Protein 2ZGH (pdb70)

Secondary structure (DSSP, 8-state):
-BT-EEPPTTSSTTEEEEEETTEEEEEEEEEETTEEEE-GGGG-S-GGGEEEEES-SBSSS--EEE-EEEEEE-TT-B-TTS-BS--EEEEESS-----SS--PPPPPPTT----TT-EEEEEE--BSSTT--B-SB-EEEEEEEEPHHHHTSTTTTTT---TTEEEEE-SSTT-B--TT-TTPEEEETTTTEEEEEEEEE-SSTT-TTS--EEEESGGGHHHHHHHHT--/---EE-

Solvent-accessible surface area: 11173 Å² total; per-residue (Å²): 1,19,44,18,190,89,3,137,70,50,54,7,25,17,3,0,0,0,14,99,109,66,65,16,35,2,0,0,0,0,17,17,28,73,16,0,0,0,0,0,28,1,22,90,52,194,78,90,74,2,75,0,7,1,14,8,16,52,27,120,54,115,34,87,72,18,89,13,126,30,40,60,70,8,93,161,42,108,75,72,119,28,1,64,33,0,0,0,0,0,40,2,74,32,126,4,181,71,46,183,29,15,118,38,28,79,24,7,68,124,199,47,126,28,56,63,39,38,114,9,8,0,0,0,0,0,23,34,124,80,74,33,200,62,5,190,28,1,64,51,8,79,0,58,6,54,58,46,175,96,3,36,70,85,182,58,8,94,58,48,9,34,138,30,14,8,0,0,28,18,99,39,143,94,50,4,0,2,142,4,0,0,0,0,0,0,2,8,42,214,65,102,63,0,0,0,0,0,2,0,1,13,172,57,7,39,46,100,97,36,9,12,0,0,5,10,0,4,81,11,5,51,33,1,86,171,40,20,60,125,138,166,31,30,53,41,13

InterPro domains:
  IPR001254 Serine proteases, trypsin domain [PF00089] (26-249)
  IPR001254 Serine proteases, trypsin domain [PS50240] (26-254)
  IPR001254 Serine proteases, trypsin domain [SM00020] (25-249)
  IPR001254 Serine proteases, trypsin domain [cd00190] (26-252)
  IPR001314 Peptidase S1A, chymotrypsin family [PR00722] (52-67)
  IPR001314 Peptidase S1A, chymotrypsin family [PR00722] (107-121)
  IPR001314 Peptidase S1A, chymotrypsin family [PR00722] (200-212)
  IPR009003 Peptidase S1, PA clan [SSF50494] (9-254)
  IPR018114 Serine proteases, trypsin family, histidine active site [PS00134] (62-67)
  IPR033116 Serine proteases, trypsin family, serine active site [PS00135] (201-212)

Organism: Homo sapiens (NCBI:txid9606)

CATH classification: 2.40.10.10 (+1 more: 2.40.10.10)

GO terms:
  GO:0005576 extracellular region (C, EXP)
  GO:0008236 serine-type peptidase activity (F, TAS)
  GO:0005515 protein binding (F, IPI)
  GO:0016020 membrane (C, HDA)
  GO:0004252 serine-type endopeptidase activity (F, IMP)
  GO:0006915 apoptotic process (P, IMP)

B-factor: mean 44.47, std 11.98, range [26.54, 198.62]

Radius of gyration: 16.03 Å; Cα contacts (8 Å, |Δi|>4): 647; chains: 2; bounding box: 34×41×42 Å

Foldseek 3Di:
DAPFFQDDQLPQQQWKFKDFQLHGAAIWGAAFQFKTKFFQVSPPDDLVRIWIFGLDFFSPDHGDIFRWPDKAQDPPQDVPPQGPSGMIMTTTPDTHDDDSSHDHAHADALPDDQDFFWKKKWKWQQDHAQVHGTHRGITMFIKTWHDVVVCCDCLAVVNRDDPQKTFIDGPDLRDFGAGSHFNTFIFTDPVRHTFWTWDDWDSHGSPVSTTTMTGTRSNCVVVVCVVVVND/DDDDDD

Nearest PDB structures (foldseek):
  2zgj-assembly1_A  TM=1.003E+00  e=5.087E-47  Homo sapiens
  2zks-assembly1_A  TM=1.003E+00  e=5.087E-47  Homo sapiens
  9dpf-assembly2_C  TM=9.421E-01  e=2.263E-25  Homo sapiens
  8vis-assembly4_H  TM=9.375E-01  e=4.434E-25  Homo sapiens
  2oq5-assembly1_A  TM=9.367E-01  e=1.217E-24  Homo sapiens

Sequence (237 aa):
IIGGREVIPHSRPYMASLQRNGSHLCGGVLVHPKWVLTAAHCLAQRMAQLRLVLGLHTLDSPGLTFHIKAAIQHPRYKPVPALENDLALLQLDGKVKPSRTIRPLALPSKRQVVAAGTRCSMAGWGLTHQGGRLSRVLRELDLQVLDTRMMCNNSRFWNGSLSPSMVCLAADSKDQAPCKGDSGGPLVCGKGRVLAGVLSFSSRVCTDIFKPPVATAVAPYVSWIRKVTGRSSGKVPL

Structure (mmCIF, N/CA/C/O backbone):
data_2ZGH
#
_entry.id   2ZGH
#
_cell.length_a   74.598
_cell.length_b   74.598
_cell.length_c   112.870
_cell.angle_alpha   90.00
_cell.angle_beta   90.00
_cell.angle_gamma   120.00
#
_symmetry.space_group_name_H-M   'P 31 2 1'
#
loop_
_entity.id
_entity.type
_entity.pdbx_description
1 polymer 'Granzyme M'
2 polymer SSGKVPL
3 non-polymer 'SULFATE ION'
4 water water
#
loop_
_atom_site.group_PDB
_atom_site.id
_atom_site.type_symbol
_atom_site.label_atom_id
_atom_site.label_alt_id
_atom_site.label_comp_id
_atom_site.label_asym_id
_atom_site.labe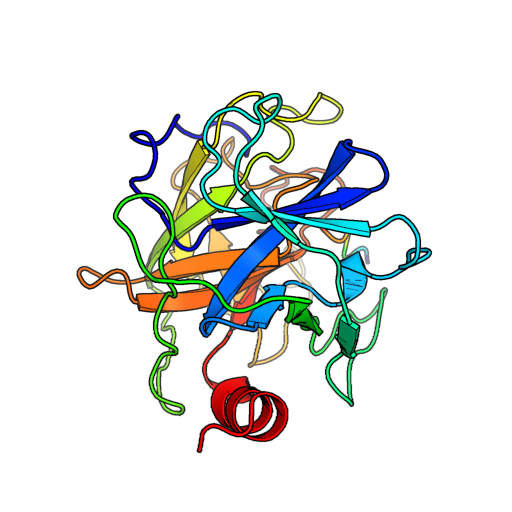l_entity_id
_atom_site.label_seq_id
_atom_site.pdbx_PDB_ins_code
_atom_site.Cartn_x
_atom_site.Cartn_y
_atom_site.Cartn_z
_atom_site.occupancy
_atom_site.B_iso_or_equiv
_atom_site.auth_seq_id
_atom_site.auth_comp_id
_atom_site.auth_asym_id
_atom_site.auth_atom_id
_atom_site.pdbx_PDB_model_num
ATOM 1 N N . ILE A 1 1 ? -16.303 -22.797 22.448 1.00 38.01 1 ILE A N 1
ATOM 2 C CA . ILE A 1 1 ? -15.274 -23.084 21.428 1.00 38.38 1 ILE A CA 1
ATOM 3 C C . ILE A 1 1 ? -14.578 -24.409 21.709 1.00 38.40 1 ILE A C 1
ATOM 4 O O . ILE A 1 1 ? -14.016 -24.626 22.803 1.00 39.36 1 ILE A O 1
ATOM 9 N N . ILE A 1 2 ? -14.640 -25.300 20.728 1.00 38.62 2 ILE A N 1
ATOM 10 C CA . ILE A 1 2 ? -13.957 -26.595 20.786 1.00 39.48 2 ILE A CA 1
ATOM 11 C C . ILE A 1 2 ? -12.573 -26.446 20.167 1.00 39.67 2 ILE A C 1
ATOM 12 O O . ILE A 1 2 ? -12.428 -25.992 19.023 1.00 39.36 2 ILE A O 1
ATOM 17 N N . GLY A 1 3 ? -11.558 -26.818 20.934 1.00 39.77 3 GLY A N 1
ATOM 18 C CA . GLY A 1 3 ? -10.189 -26.826 20.432 1.00 41.03 3 GLY A CA 1
ATOM 19 C C . GLY A 1 3 ? -9.590 -25.437 20.243 1.00 41.70 3 GLY A C 1
ATOM 20 O O . GLY A 1 3 ? -8.714 -25.233 19.387 1.00 42.73 3 GLY A O 1
ATOM 21 N N . GLY A 1 4 ? -10.062 -24.470 21.016 1.00 41.72 4 GLY A N 1
ATOM 22 C CA . GLY A 1 4 ? -9.537 -23.125 20.916 1.00 42.61 4 GLY A CA 1
ATOM 23 C C . GLY A 1 4 ? -8.575 -22.852 22.049 1.00 43.80 4 GLY A C 1
ATOM 24 O O . GLY A 1 4 ? -8.206 -23.771 22.797 1.00 44.10 4 GLY A O 1
ATOM 25 N N . ARG A 1 5 ? -8.173 -21.590 22.174 1.00 44.00 5 ARG A N 1
ATOM 26 C CA . ARG A 1 5 ? -7.137 -21.172 23.111 1.00 45.75 5 ARG A CA 1
ATOM 27 C C . ARG A 1 5 ? -7.664 -20.103 24.054 1.00 43.74 5 ARG A C 1
ATOM 28 O O . ARG A 1 5 ? -8.462 -19.262 23.655 1.00 42.70 5 ARG A O 1
ATOM 36 N N . GLU A 1 6 ? -7.219 -20.156 25.306 1.00 43.12 6 GLU A N 1
ATOM 37 C CA . GLU A 1 6 ? -7.571 -19.122 26.269 1.00 42.84 6 GLU A CA 1
ATOM 38 C C . GLU A 1 6 ? -7.005 -17.791 25.757 1.00 42.60 6 GLU A C 1
ATOM 39 O O . GLU A 1 6 ? -5.849 -17.727 25.358 1.00 42.53 6 GLU A O 1
ATOM 45 N N . VAL A 1 7 ? -7.814 -16.736 25.754 1.00 42.67 7 VAL A N 1
ATOM 46 C CA . VAL A 1 7 ? -7.293 -15.423 25.356 1.00 42.26 7 VAL A CA 1
ATOM 47 C C . VAL A 1 7 ? -6.472 -14.832 26.493 1.00 42.76 7 VAL A C 1
ATOM 48 O O . VAL A 1 7 ? -6.622 -15.250 27.647 1.00 42.71 7 VAL A O 1
ATOM 52 N N . ILE A 1 8 ? -5.630 -13.852 26.157 1.00 42.36 8 ILE A N 1
ATOM 53 C CA . ILE A 1 8 ? -5.060 -12.959 27.139 1.00 42.40 8 ILE A CA 1
ATOM 54 C C . ILE A 1 8 ? -6.195 -12.150 27.789 1.00 42.63 8 ILE A C 1
ATOM 55 O O . ILE A 1 8 ? -7.044 -11.573 27.076 1.00 42.38 8 ILE A O 1
ATOM 60 N N . PRO A 1 9 ? -6.246 -12.143 29.142 1.00 42.43 9 PRO A N 1
ATOM 61 C CA . PRO A 1 9 ? -7.342 -11.464 29.846 1.00 42.68 9 PRO A CA 1
ATOM 62 C C . PRO A 1 9 ? -7.579 -10.015 29.387 1.00 43.03 9 PRO A C 1
ATOM 63 O O . PRO A 1 9 ? -6.639 -9.194 29.357 1.00 42.85 9 PRO A O 1
ATOM 67 N N . HIS A 1 10 ? -8.826 -9.729 28.995 1.00 42.86 10 HIS A N 1
ATOM 68 C CA . HIS A 1 10 ? -9.235 -8.379 28.632 1.00 43.04 10 HIS A CA 1
ATOM 69 C C . HIS A 1 10 ? -8.609 -7.895 27.325 1.00 42.91 10 HIS A C 1
ATOM 70 O O . HIS A 1 10 ? -8.630 -6.709 27.009 1.00 43.47 10 HIS A O 1
ATOM 77 N N . SER A 1 11 ? -8.068 -8.832 26.561 1.00 42.95 11 SER A N 1
ATOM 78 C CA . SER A 1 11 ? -7.488 -8.543 25.252 1.00 43.15 11 SER A CA 1
ATOM 79 C C . SER A 1 11 ? -8.570 -8.298 24.182 1.00 43.47 11 SER A C 1
ATOM 80 O O . SER A 1 11 ? -8.276 -7.869 23.047 1.00 43.12 11 SER A O 1
ATOM 83 N N . ARG A 1 12 ? -9.827 -8.592 24.544 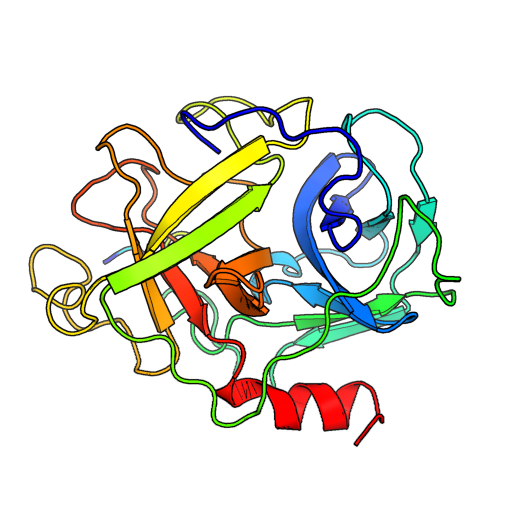1.00 43.36 12 ARG A N 1
ATOM 84 C CA . ARG A 1 12 ? -10.953 -8.357 23.661 1.00 42.58 12 ARG A CA 1
ATOM 85 C C . ARG A 1 12 ? -12.046 -7.686 24.463 1.00 42.43 12 ARG A C 1
ATOM 86 O O . ARG A 1 12 ? -13.066 -8.314 24.789 1.00 42.11 12 ARG A O 1
ATOM 94 N N . PRO A 1 13 ? -11.843 -6.394 24.775 1.00 42.26 13 PRO A N 1
ATOM 95 C CA . PRO A 1 13 ? -12.653 -5.636 25.724 1.00 41.33 13 PRO A CA 1
ATOM 96 C C . PRO A 1 13 ? -14.081 -5.316 25.211 1.00 41.74 13 PRO A C 1
ATOM 97 O O . PRO A 1 13 ? -14.917 -4.847 25.993 1.00 41.59 13 PRO A O 1
ATOM 101 N N . TYR A 1 14 ? -14.354 -5.602 23.925 1.00 41.05 14 TYR A N 1
ATOM 102 C CA . TYR A 1 14 ? -15.685 -5.472 23.339 1.00 39.43 14 TYR A CA 1
ATOM 103 C C . TYR A 1 14 ? -16.611 -6.664 23.648 1.00 39.39 14 TYR A C 1
ATOM 104 O O . TYR A 1 14 ? -17.799 -6.621 23.310 1.00 38.63 14 TYR A O 1
ATOM 113 N N . MET A 1 15 ? -16.080 -7.739 24.240 1.00 38.55 15 MET A N 1
ATOM 114 C CA . MET A 1 15 ? -16.886 -8.956 24.502 1.00 38.00 15 MET A CA 1
ATOM 115 C C . MET A 1 15 ? -17.999 -8.771 25.545 1.00 38.22 15 MET A C 1
ATOM 116 O O . MET A 1 15 ? -17.781 -8.238 26.637 1.00 37.65 15 MET A O 1
ATOM 121 N N . ALA A 1 16 ? -19.194 -9.272 25.214 1.00 38.48 16 ALA A N 1
ATOM 122 C CA . ALA A 1 16 ? -20.327 -9.267 26.158 1.00 37.41 16 ALA A CA 1
ATOM 123 C C . ALA A 1 16 ? -20.730 -10.710 26.356 1.00 36.75 16 ALA A C 1
ATOM 124 O O . ALA A 1 16 ? -20.593 -11.519 25.451 1.00 33.78 16 ALA A O 1
ATOM 126 N N . SER A 1 17 ? -21.141 -11.028 27.578 1.00 36.72 17 SER A N 1
ATOM 127 C CA . SER A 1 17 ? -21.790 -12.283 27.862 1.00 36.02 17 SER A CA 1
ATOM 128 C C . SER A 1 17 ? -23.248 -11.984 28.145 1.00 36.45 17 SER A C 1
ATOM 129 O O . SER A 1 17 ? -23.583 -11.301 29.125 1.00 36.29 17 SER A O 1
ATOM 132 N N . LEU A 1 18 ? -24.116 -12.464 27.272 1.00 36.62 18 LEU A N 1
ATOM 133 C CA . LEU A 1 18 ? -25.555 -12.436 27.554 1.00 35.67 18 LEU A CA 1
ATOM 134 C C . LEU A 1 18 ? -25.961 -13.618 28.452 1.00 35.76 18 LEU A C 1
ATOM 135 O O . LEU A 1 18 ? -25.795 -14.767 28.082 1.00 34.86 18 LEU A O 1
ATOM 140 N N . GLN A 1 19 ? -26.515 -13.317 29.614 1.00 36.34 19 GLN A N 1
ATOM 141 C CA . GLN A 1 19 ? -26.802 -14.318 30.621 1.00 38.54 19 GLN A CA 1
ATOM 142 C C . GLN A 1 19 ? -28.223 -14.238 31.124 1.00 40.31 19 GLN A C 1
ATOM 143 O O . GLN A 1 19 ? -28.846 -13.161 31.176 1.00 40.08 19 GLN A O 1
ATOM 149 N N . ARG A 1 20 ? -28.746 -15.406 31.449 1.00 43.14 20 ARG A N 1
ATOM 150 C CA . ARG A 1 20 ? -30.071 -15.536 32.038 1.00 45.85 20 ARG A CA 1
ATOM 151 C C . ARG A 1 20 ? -29.906 -16.103 33.433 1.00 46.98 20 ARG A C 1
ATOM 152 O O . ARG A 1 20 ? -29.399 -17.200 33.581 1.00 47.00 20 ARG A O 1
ATOM 160 N N . ASN A 1 21 ? -30.332 -15.360 34.451 1.00 48.22 21 ASN A N 1
ATOM 161 C CA . ASN A 1 21 ? -30.134 -15.788 35.822 1.00 49.48 21 ASN A CA 1
ATOM 162 C C . ASN A 1 21 ? -28.695 -16.229 36.118 1.00 49.10 21 ASN A C 1
ATOM 163 O O . ASN A 1 21 ? -28.488 -17.326 36.633 1.00 48.73 21 ASN A O 1
ATOM 168 N N . GLY A 1 22 ? -27.709 -15.392 35.766 1.00 48.40 22 GLY A N 1
ATOM 169 C CA . GLY A 1 22 ? -26.300 -15.719 36.008 1.00 46.79 22 GLY A CA 1
ATOM 170 C C . GLY A 1 22 ? -25.676 -16.750 35.085 1.00 46.08 22 GLY A C 1
ATOM 171 O O . GLY A 1 22 ? -24.460 -16.950 35.130 1.00 45.83 22 GLY A O 1
ATOM 172 N N . SER A 1 23 ? -26.485 -17.400 34.240 1.00 44.47 23 SER A N 1
ATOM 173 C CA . SER A 1 23 ? -25.983 -18.432 33.327 1.00 43.25 23 SER A CA 1
ATOM 174 C C . SER A 1 23 ? -25.803 -17.896 31.905 1.00 41.36 23 SER A C 1
ATOM 175 O O . SER A 1 23 ? -26.767 -17.403 31.318 1.00 39.73 23 SER A O 1
ATOM 178 N N . HIS A 1 24 ? -24.570 -17.993 31.385 1.00 39.12 24 HIS A N 1
ATOM 179 C CA . HIS A 1 24 ? -24.214 -17.588 30.007 1.00 37.79 24 HIS A CA 1
ATOM 180 C C . HIS A 1 24 ? -25.087 -18.242 28.930 1.00 37.78 24 HIS A C 1
ATOM 181 O O . HIS A 1 24 ? -25.345 -19.435 28.974 1.00 38.42 24 HIS A O 1
ATOM 188 N N . LEU A 1 25 ? -25.476 -17.464 27.933 1.00 37.80 25 LEU A N 1
ATOM 189 C CA . LEU A 1 25 ? -26.385 -17.917 26.890 1.00 38.44 25 LEU A CA 1
ATOM 190 C C . LEU A 1 25 ? -25.774 -17.680 25.507 1.00 36.41 25 LEU A C 1
ATOM 191 O O . LEU A 1 25 ? -25.768 -18.553 24.659 1.00 36.68 25 LEU A O 1
ATOM 196 N N . CYS A 1 26 ? -25.274 -16.484 25.273 1.00 34.29 26 CYS A N 1
ATOM 197 C CA . CYS A 1 26 ? -24.696 -16.136 23.992 1.00 34.70 26 CYS A CA 1
ATOM 198 C C . CYS A 1 26 ? -23.662 -15.078 24.210 1.00 34.01 26 CYS A C 1
ATOM 199 O O . CYS A 1 26 ? -23.698 -14.425 25.246 1.00 33.97 26 CYS A O 1
ATOM 202 N N . GLY A 1 27 ? -22.728 -14.919 23.263 1.00 33.75 27 GLY A N 1
ATOM 203 C CA . GLY A 1 27 ? -21.813 -13.781 23.300 1.00 33.28 27 GLY A CA 1
ATOM 204 C C . GLY A 1 27 ? -22.496 -12.538 22.697 1.00 34.00 27 GLY A C 1
ATOM 205 O O . GLY A 1 27 ? -23.629 -12.591 22.159 1.00 33.14 27 GLY A O 1
ATOM 206 N N . GLY A 1 28 ? -21.815 -11.409 22.797 1.00 34.32 28 GLY A N 1
ATOM 207 C CA . GLY A 1 28 ? -22.240 -10.195 22.108 1.00 35.07 28 GLY A CA 1
ATOM 208 C C . GLY A 1 28 ? -21.028 -9.339 21.833 1.00 35.21 28 GLY A C 1
ATOM 209 O O . GLY A 1 28 ? -19.934 -9.610 22.335 1.00 35.74 28 GLY A O 1
ATOM 210 N N . VAL A 1 29 ? -21.201 -8.326 20.998 1.00 36.06 29 VAL A N 1
ATOM 211 C CA . VAL A 1 29 ? -20.169 -7.325 20.807 1.00 36.20 29 VAL A CA 1
ATOM 212 C C . VAL A 1 29 ? -20.726 -5.933 21.165 1.00 37.48 29 VAL A C 1
ATOM 213 O O . VAL A 1 29 ? -21.782 -5.499 20.651 1.00 37.09 29 VAL A O 1
ATOM 217 N N . LEU A 1 30 ? -20.005 -5.248 22.053 1.00 37.06 30 LEU A N 1
ATOM 218 C CA . LEU A 1 30 ? -20.282 -3.861 22.359 1.00 37.81 30 LEU A CA 1
ATOM 219 C C . LEU A 1 30 ? -19.911 -2.998 21.134 1.00 37.73 30 LEU A C 1
ATOM 220 O O . LEU A 1 30 ? -18.747 -2.943 20.707 1.00 37.27 30 LEU A O 1
ATOM 225 N N . VAL A 1 31 ? -20.911 -2.371 20.539 1.00 38.28 31 VAL A N 1
ATOM 226 C CA . VAL A 1 31 ? -20.677 -1.558 19.337 1.00 39.36 31 VAL A CA 1
ATOM 227 C C . VAL A 1 31 ? -20.948 -0.073 19.621 1.00 39.84 31 VAL A C 1
ATOM 228 O O . VAL A 1 31 ? -20.870 0.789 18.727 1.00 40.84 31 VAL A O 1
ATOM 232 N N . HIS A 1 32 ? -21.225 0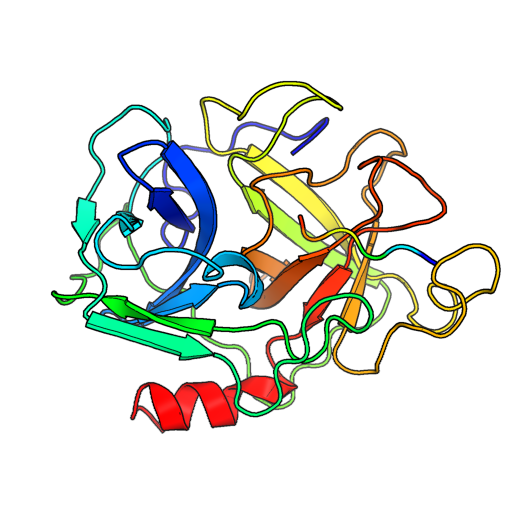.237 20.875 1.00 39.55 32 HIS A N 1
ATOM 233 C CA . HIS A 1 32 ? -21.506 1.595 21.240 1.00 40.03 32 HIS A CA 1
ATOM 234 C C . HIS A 1 32 ? -21.599 1.591 22.766 1.00 40.20 32 HIS A C 1
ATOM 235 O O . HIS A 1 32 ? -21.824 0.536 23.343 1.00 40.52 32 HIS A O 1
ATOM 242 N N . PRO A 1 33 ? -21.326 2.738 23.431 1.00 40.00 33 PRO A N 1
ATOM 243 C CA . PRO A 1 33 ? -21.409 2.784 24.904 1.00 39.55 33 PRO A CA 1
ATOM 244 C C . PRO A 1 33 ? -22.763 2.349 25.491 1.00 38.18 33 PRO A C 1
ATOM 245 O O . PRO A 1 33 ? -22.834 1.988 26.644 1.00 38.32 33 PRO A O 1
ATOM 249 N N . LYS A 1 34 ? -23.805 2.328 24.686 1.00 38.22 34 LYS A N 1
ATOM 250 C CA . LYS A 1 34 ? -25.145 1.927 25.162 1.00 38.36 34 LYS A CA 1
ATOM 251 C C . LYS A 1 34 ? -25.735 0.687 24.454 1.00 38.01 34 LYS A C 1
ATOM 252 O O . LYS A 1 34 ? -26.840 0.287 24.779 1.00 38.31 34 LYS A O 1
ATOM 258 N N . TRP A 1 35 ? -24.982 0.069 23.523 1.00 38.12 35 TRP A N 1
ATOM 259 C CA . TRP A 1 35 ? -25.508 -1.001 22.639 1.00 37.04 35 TRP A CA 1
ATOM 260 C C . TRP A 1 35 ? -24.581 -2.192 22.452 1.00 35.75 35 TRP A C 1
ATOM 261 O O . TRP A 1 35 ? -23.411 -2.008 22.129 1.00 33.32 35 TRP A O 1
ATOM 272 N N . VAL A 1 36 ? -25.127 -3.393 22.662 1.00 35.91 36 VAL A N 1
ATOM 273 C CA . VAL A 1 36 ? -24.463 -4.666 22.326 1.00 36.56 36 VAL A CA 1
ATOM 274 C C . VAL A 1 36 ? -25.146 -5.279 21.090 1.00 36.52 36 VAL A C 1
ATOM 275 O O . VAL A 1 36 ? -26.391 -5.350 21.023 1.00 36.63 36 VAL A O 1
ATOM 279 N N . LEU A 1 37 ? -24.339 -5.637 20.091 1.00 36.05 37 LEU A N 1
ATOM 280 C CA . LEU A 1 37 ? -24.827 -6.396 18.932 1.00 35.17 37 LEU A CA 1
ATOM 281 C C . LEU A 1 37 ? -24.693 -7.877 19.224 1.00 35.93 37 LEU A C 1
ATOM 282 O O . LEU A 1 37 ? -23.668 -8.343 19.741 1.00 35.26 37 LEU A O 1
ATOM 287 N N . THR A 1 38 ? -25.745 -8.631 18.926 1.00 35.49 38 THR A N 1
ATOM 288 C CA . THR A 1 38 ? -25.728 -10.062 19.221 1.00 33.99 38 THR A CA 1
ATOM 289 C C . THR A 1 38 ? -26.614 -10.740 18.204 1.00 33.79 38 THR A C 1
ATOM 290 O O . THR A 1 38 ? -27.119 -10.071 17.310 1.00 34.46 38 THR A O 1
ATOM 294 N N . ALA A 1 39 ? -26.807 -12.056 18.339 1.00 32.95 39 ALA A N 1
ATOM 295 C CA . ALA A 1 39 ? -27.663 -12.830 17.444 1.00 32.84 39 ALA A CA 1
ATOM 296 C C . ALA A 1 39 ? -29.140 -12.787 17.877 1.00 33.17 39 ALA A C 1
ATOM 297 O O . ALA A 1 39 ? -29.457 -12.907 19.065 1.00 33.41 39 ALA A O 1
ATOM 299 N N . ALA A 1 40 ? -30.051 -12.598 16.921 1.00 33.39 40 ALA A N 1
ATOM 300 C CA . ALA A 1 40 ? -31.461 -12.484 17.286 1.00 34.20 40 ALA A CA 1
ATOM 301 C C . ALA A 1 40 ? -31.979 -13.754 17.961 1.00 34.69 40 ALA A C 1
ATOM 302 O O . ALA A 1 40 ? -32.848 -13.682 18.802 1.00 36.27 40 ALA A O 1
ATOM 304 N N . HIS A 1 41 ? -31.507 -14.924 17.551 1.00 35.72 41 HIS A N 1
ATOM 305 C CA . HIS A 1 41 ? -32.114 -16.162 18.077 1.00 36.64 41 HIS A CA 1
ATOM 306 C C . HIS A 1 41 ? -31.834 -16.308 19.564 1.00 36.90 41 HIS A C 1
ATOM 307 O O . HIS A 1 41 ? -32.400 -17.182 20.211 1.00 36.47 41 HIS A O 1
ATOM 314 N N . CYS A 1 42 ? -30.948 -15.462 20.089 1.00 38.35 42 CYS A N 1
ATOM 315 C CA . CYS A 1 42 ? -30.571 -15.467 21.507 1.00 39.91 42 CYS A CA 1
ATOM 316 C C . CYS A 1 42 ? -31.629 -14.889 22.448 1.00 41.42 42 CYS A C 1
ATOM 317 O O . CYS A 1 42 ? -31.496 -15.013 23.657 1.00 41.49 42 CYS A O 1
ATOM 320 N N . LEU A 1 43 ? -32.664 -14.268 21.894 1.00 43.74 43 LEU A N 1
ATOM 321 C CA . LEU A 1 43 ? -33.619 -13.477 22.690 1.00 46.73 43 LEU A CA 1
ATOM 322 C C . LEU A 1 43 ? -34.954 -14.150 22.794 1.00 49.31 43 LEU A C 1
ATOM 323 O O . LEU A 1 43 ? -35.924 -13.548 23.285 1.00 50.67 43 LEU A O 1
ATOM 328 N N . ALA A 1 44 ? -35.031 -15.365 22.271 1.00 52.24 44 ALA A N 1
ATOM 329 C CA . ALA A 1 44 ? -36.169 -16.266 22.519 1.00 55.15 44 ALA A CA 1
ATOM 330 C C . ALA A 1 44 ? -36.310 -16.563 24.030 1.00 56.59 44 ALA A C 1
ATOM 331 O O . ALA A 1 44 ? -36.438 -17.727 24.440 1.00 57.11 44 ALA A O 1
ATOM 333 N N . GLN A 1 45 ? -36.272 -15.500 24.847 1.00 58.90 45 GLN A N 1
ATOM 334 C CA . GLN A 1 45 ? -36.251 -15.590 26.329 1.00 60.20 45 GLN A CA 1
ATOM 335 C C . GLN A 1 45 ? -37.130 -14.524 27.000 1.00 60.92 45 GLN A C 1
ATOM 336 O O . GLN A 1 45 ? -37.457 -13.485 26.386 1.00 61.16 45 GLN A O 1
ATOM 342 N N . ARG A 1 46 ? -37.497 -14.781 28.259 1.00 61.10 46 ARG A N 1
ATOM 343 C CA . ARG A 1 46 ? -38.056 -13.739 29.130 1.00 62.22 46 ARG A CA 1
ATOM 344 C C . ARG A 1 46 ? -36.973 -12.726 29.453 1.00 60.62 46 ARG A C 1
ATOM 345 O O . ARG A 1 46 ? -36.077 -13.026 30.239 1.00 60.78 46 ARG A O 1
ATOM 353 N N . MET A 1 47 ? -37.070 -11.538 28.853 1.00 60.01 47 MET A N 1
ATOM 354 C CA . MET A 1 47 ? -36.098 -10.451 29.050 1.00 59.71 47 MET A CA 1
ATOM 355 C C . MET A 1 47 ? -35.891 -10.053 30.515 1.00 58.49 47 MET A C 1
ATOM 356 O O . MET A 1 47 ? -34.797 -9.632 30.890 1.00 58.15 47 MET A O 1
ATOM 361 N N . ALA A 1 48 ? -36.950 -10.180 31.319 1.00 57.57 48 ALA A N 1
ATOM 362 C CA . ALA A 1 48 ? -36.932 -9.845 32.748 1.00 56.31 48 ALA A CA 1
ATOM 363 C C . ALA A 1 48 ? -35.762 -10.512 33.480 1.00 55.34 48 ALA A C 1
ATOM 364 O O . ALA A 1 48 ? -35.318 -10.022 34.518 1.00 55.88 48 ALA A O 1
ATOM 366 N N . GLN A 1 49 ? -35.240 -11.593 32.904 1.00 53.03 49 GLN A N 1
ATOM 367 C CA . GLN A 1 49 ? -34.231 -12.431 33.542 1.00 51.35 49 GLN A CA 1
ATOM 368 C C . GLN A 1 49 ? -32.870 -12.372 32.838 1.00 48.28 49 GLN A C 1
ATOM 369 O O . GLN A 1 49 ? -31.915 -13.018 33.249 1.00 48.59 49 GLN A O 1
ATOM 375 N N . LEU A 1 50 ? -32.792 -11.592 31.777 1.00 45.06 50 LEU A N 1
ATOM 376 C CA . LEU A 1 50 ? -31.564 -11.437 31.031 1.00 42.11 50 LEU A CA 1
ATOM 377 C C . LEU A 1 50 ? -30.704 -10.263 31.535 1.00 40.43 50 LEU A C 1
ATOM 378 O O . LEU A 1 50 ? -31.216 -9.199 31.872 1.00 39.49 50 LEU A O 1
ATOM 383 N N . ARG A 1 51 ? -29.397 -10.486 31.589 1.00 38.80 51 ARG A N 1
ATOM 384 C CA . ARG A 1 51 ? -28.421 -9.433 31.831 1.00 37.59 51 ARG A CA 1
ATOM 385 C C . ARG A 1 51 ? -27.320 -9.503 30.777 1.00 37.51 51 ARG A C 1
ATOM 386 O O . ARG A 1 51 ? -27.090 -10.566 30.184 1.00 36.92 51 ARG A O 1
ATOM 394 N N . LEU A 1 52 ? -26.658 -8.363 30.561 1.00 36.52 52 LEU A N 1
ATOM 395 C CA . LEU A 1 52 ? -25.413 -8.279 29.803 1.00 36.26 52 LEU A CA 1
ATOM 396 C C . LEU A 1 52 ? -24.229 -7.981 30.747 1.00 37.12 52 LEU A C 1
ATOM 397 O O . LEU A 1 52 ? -24.287 -7.034 31.538 1.00 36.97 52 LEU A O 1
ATOM 402 N N . VAL A 1 53 ? -23.176 -8.805 30.682 1.00 37.28 53 VAL A N 1
ATOM 403 C CA . VAL A 1 53 ? -21.995 -8.605 31.528 1.00 37.35 53 VAL A CA 1
ATOM 404 C C . VAL A 1 53 ? -20.743 -8.325 30.695 1.00 37.93 53 VAL A C 1
ATOM 405 O O . VAL A 1 53 ? -20.393 -9.094 29.757 1.00 36.85 53 VAL A O 1
ATOM 409 N N . LEU A 1 54 ? -20.088 -7.230 31.054 1.00 37.32 54 LEU A N 1
ATOM 410 C CA . LEU A 1 54 ? -18.948 -6.706 30.318 1.00 39.35 54 LEU A CA 1
ATOM 411 C C . LEU A 1 54 ? -17.621 -6.807 31.101 1.00 39.83 54 LEU A C 1
ATOM 412 O O . LEU A 1 54 ? -17.607 -6.854 32.339 1.00 40.02 54 LEU A O 1
ATOM 417 N N . GLY A 1 55 ? -16.517 -6.874 30.368 1.00 39.86 55 GLY A N 1
ATOM 418 C CA . GLY A 1 55 ? -15.191 -6.870 30.984 1.00 40.73 55 GLY A CA 1
ATOM 419 C C . GLY A 1 55 ? -14.795 -8.184 31.606 1.00 41.30 55 GLY A C 1
ATOM 420 O O . GLY A 1 55 ? -13.853 -8.240 32.378 1.00 41.42 55 GLY A O 1
ATOM 421 N N . LEU A 1 56 ? -15.533 -9.250 31.277 1.00 41.54 56 LEU A N 1
ATOM 422 C CA . LEU A 1 56 ? -15.268 -10.561 31.839 1.00 41.71 56 LEU A CA 1
ATOM 423 C C . LEU A 1 56 ? -14.072 -11.222 31.177 1.00 42.00 56 LEU A C 1
ATOM 424 O O . LEU A 1 56 ? -13.786 -10.985 29.978 1.00 41.27 56 LEU A O 1
ATOM 429 N N . HIS A 1 57 ? -13.385 -12.047 31.969 1.00 42.43 57 HIS A N 1
ATOM 430 C CA . HIS A 1 57 ? -12.515 -13.082 31.418 1.00 43.50 57 HIS A CA 1
ATOM 431 C C . HIS A 1 57 ? -12.994 -14.438 31.879 1.00 43.91 57 HIS A C 1
ATOM 432 O O . HIS A 1 57 ? -13.348 -15.299 31.048 1.00 44.38 57 HIS A O 1
ATOM 439 N N . THR A 1 58 ? -12.989 -14.612 33.201 1.00 44.45 58 THR A N 1
ATOM 440 C CA . THR A 1 58 ? -13.550 -15.768 33.864 1.00 45.68 58 THR A CA 1
ATOM 441 C C . THR A 1 58 ? -15.041 -15.571 33.992 1.00 46.04 58 THR A C 1
ATOM 442 O O . THR A 1 58 ? -15.494 -14.550 34.499 1.00 45.03 58 THR A O 1
ATOM 446 N N . LEU A 1 59 ? -15.789 -16.586 33.589 1.00 47.17 59 LEU A N 1
ATOM 447 C CA . LEU A 1 59 ? -17.234 -16.499 33.544 1.00 48.79 59 LEU A CA 1
ATOM 448 C C . LEU A 1 59 ? -17.854 -16.308 34.939 1.00 50.64 59 LEU A C 1
ATOM 449 O O . LEU A 1 59 ? -18.700 -15.442 35.131 1.00 51.23 59 LEU A O 1
ATOM 454 N N . ASP A 1 60 ? -17.423 -17.077 35.925 1.00 52.67 60 ASP A N 1
ATOM 455 C CA . ASP A 1 60 ? -17.903 -16.811 37.257 1.00 54.89 60 ASP A CA 1
ATOM 456 C C . ASP A 1 60 ? -16.966 -15.822 37.944 1.00 55.29 60 ASP A C 1
ATOM 457 O O . ASP A 1 60 ? -15.920 -16.178 38.503 1.00 56.17 60 ASP A O 1
ATOM 462 N N . SER A 1 61 ? -17.373 -14.563 37.855 1.00 55.56 61 SER A N 1
ATOM 463 C CA . SER A 1 61 ? -16.604 -13.388 38.247 1.00 55.14 61 SER A CA 1
ATOM 464 C C . SER A 1 61 ? -17.583 -12.229 38.018 1.00 55.11 61 SER A C 1
ATOM 465 O O . SER A 1 61 ? -18.496 -12.381 37.211 1.00 55.05 61 SER A O 1
ATOM 468 N N . PRO A 1 62 ? -17.437 -11.092 38.749 1.00 54.87 62 PRO A N 1
ATOM 469 C CA . PRO A 1 62 ? -18.463 -10.040 38.629 1.00 54.51 62 PRO A CA 1
ATOM 470 C C . PRO A 1 62 ? -18.600 -9.447 37.231 1.00 53.66 62 PRO A C 1
ATOM 471 O O . PRO A 1 62 ? -19.700 -9.500 36.641 1.00 54.45 62 PRO A O 1
ATOM 475 N N . GLY A 1 63 ? -17.498 -8.902 36.711 1.00 51.92 63 GLY A N 1
ATOM 476 C CA . GLY A 1 63 ? -17.537 -8.005 35.559 1.00 49.93 63 GLY A CA 1
ATOM 477 C C . GLY A 1 63 ? -18.455 -6.828 35.845 1.00 48.85 63 GLY A C 1
ATOM 478 O O . GLY A 1 63 ? -18.786 -6.557 37.005 1.00 49.11 63 GLY A O 1
ATOM 479 N N . LEU A 1 64 ? -18.897 -6.146 34.793 1.00 47.03 64 LEU A N 1
ATOM 480 C CA . LEU A 1 64 ? -19.827 -5.034 34.932 1.00 45.62 64 LEU A CA 1
ATOM 481 C C . LEU A 1 64 ? -21.186 -5.396 34.285 1.00 44.67 64 LEU A C 1
ATOM 482 O O . LEU A 1 64 ? -21.275 -5.622 33.057 1.00 43.43 64 LEU A O 1
ATOM 487 N N . THR A 1 65 ? -22.228 -5.428 35.120 1.00 42.55 65 THR A N 1
ATOM 488 C CA . THR A 1 65 ? -23.531 -5.928 34.724 1.00 41.87 65 THR A CA 1
ATOM 489 C C . THR A 1 65 ? -24.571 -4.836 34.421 1.00 41.04 65 THR A C 1
ATOM 490 O O . THR A 1 65 ? -24.724 -3.862 35.176 1.00 40.09 65 THR A O 1
ATOM 494 N N . PHE A 1 66 ? -25.255 -5.029 33.293 1.00 39.39 66 PHE A N 1
ATOM 495 C CA . PHE A 1 66 ? -26.280 -4.138 32.786 1.00 39.40 66 PHE A CA 1
ATOM 496 C C . PHE A 1 66 ? -27.597 -4.874 32.621 1.00 38.66 66 PHE A C 1
ATOM 497 O O . PHE A 1 66 ? -27.612 -6.045 32.270 1.00 39.53 66 PHE A O 1
ATOM 505 N N . HIS A 1 67 ? -28.699 -4.189 32.905 1.00 37.70 67 HIS A N 1
ATOM 506 C CA . HIS A 1 67 ? -30.007 -4.649 32.517 1.00 36.62 67 HIS A CA 1
ATOM 507 C C . HIS A 1 67 ? -30.230 -4.199 31.079 1.00 36.64 67 HIS A C 1
ATOM 508 O O . HIS A 1 67 ? -29.526 -3.329 30.607 1.00 36.34 67 HIS A O 1
ATOM 515 N N . ILE A 1 68 ? -31.197 -4.805 30.395 1.00 36.50 68 ILE A N 1
ATOM 516 C CA . ILE A 1 68 ? -31.476 -4.523 29.000 1.00 37.52 68 ILE A CA 1
ATOM 517 C C . ILE A 1 68 ? -32.758 -3.695 28.942 1.00 38.24 68 ILE A C 1
ATOM 518 O O . ILE A 1 68 ? -33.790 -4.121 29.447 1.00 39.80 68 ILE A O 1
ATOM 523 N N . LYS A 1 69 ? -32.699 -2.509 28.353 1.00 37.64 69 LYS A N 1
ATOM 524 C CA . LYS A 1 69 ? -33.903 -1.688 28.235 1.00 38.28 69 LYS A CA 1
ATOM 525 C C . LYS A 1 69 ? -34.758 -2.093 27.040 1.00 38.65 69 LYS A C 1
ATOM 526 O O . LYS A 1 69 ? -35.989 -1.942 27.051 1.00 39.06 69 LYS A O 1
ATOM 532 N N . ALA A 1 70 ? -34.099 -2.605 26.004 1.00 37.54 70 ALA A N 1
ATOM 533 C CA . ALA A 1 70 ? -34.785 -2.950 24.761 1.00 37.09 70 ALA A CA 1
ATOM 534 C C . ALA A 1 70 ? -33.939 -3.912 23.969 1.00 36.13 70 ALA A C 1
ATOM 535 O O . ALA A 1 70 ? -32.731 -3.801 23.966 1.00 35.31 70 ALA A O 1
ATOM 537 N N . ALA A 1 71 ? -34.610 -4.826 23.287 1.00 36.29 71 ALA A N 1
ATOM 538 C CA . ALA A 1 71 ? -34.007 -5.806 22.409 1.00 37.16 71 ALA A CA 1
ATOM 539 C C . ALA A 1 71 ? -34.661 -5.606 21.055 1.00 38.08 71 ALA A C 1
ATOM 540 O O . ALA A 1 71 ? -35.860 -5.916 20.867 1.00 39.25 71 ALA A O 1
ATOM 542 N N . ILE A 1 72 ? -33.911 -5.014 20.138 1.00 36.88 72 ILE A N 1
ATOM 543 C CA . ILE A 1 72 ? -34.435 -4.718 18.828 1.00 37.03 72 ILE A CA 1
ATOM 544 C C . ILE A 1 72 ? -33.852 -5.767 17.865 1.00 37.28 72 ILE A C 1
ATOM 545 O O . ILE A 1 72 ? -32.652 -5.701 17.553 1.00 37.78 72 ILE A O 1
ATOM 550 N N . GLN A 1 73 ? -34.674 -6.767 17.497 1.00 36.66 73 GLN A N 1
ATOM 551 C CA . GLN A 1 73 ? -34.382 -7.752 16.475 1.00 37.97 73 GLN A CA 1
ATOM 552 C C . GLN A 1 73 ? -34.486 -7.110 15.090 1.00 36.99 73 GLN A C 1
ATOM 553 O O . GLN A 1 73 ? -35.331 -6.240 14.870 1.00 36.02 73 GLN A O 1
ATOM 559 N N . HIS A 1 74 ? -33.637 -7.549 14.169 1.00 36.11 74 HIS A N 1
ATOM 560 C CA . HIS A 1 74 ? -33.706 -7.054 12.815 1.00 36.59 74 HIS A CA 1
ATOM 561 C C . HIS A 1 74 ? -35.150 -7.213 12.334 1.00 37.32 74 HIS A C 1
ATOM 562 O O . HIS A 1 74 ? -35.805 -8.235 12.656 1.00 36.81 74 HIS A O 1
ATOM 569 N N . PRO A 1 75 ? -35.664 -6.193 11.599 1.00 37.99 75 PRO A N 1
ATOM 570 C CA . PRO A 1 75 ? -37.046 -6.203 11.112 1.00 39.05 75 PRO A CA 1
ATOM 571 C C . PRO A 1 75 ? -37.405 -7.422 10.287 1.00 39.11 75 PRO A C 1
ATOM 572 O O . PRO A 1 75 ? -38.576 -7.788 10.251 1.00 39.84 75 PRO A O 1
ATOM 576 N N . ARG A 1 76 ? -36.429 -8.017 9.608 1.00 39.41 76 ARG A N 1
ATOM 577 C CA . ARG A 1 76 ? -36.699 -9.156 8.728 1.00 39.72 76 ARG A CA 1
ATOM 578 C C . ARG A 1 76 ? -36.086 -10.468 9.257 1.00 39.21 76 ARG A C 1
ATOM 579 O O . ARG A 1 76 ? -35.843 -11.410 8.492 1.00 38.56 76 ARG A O 1
ATOM 587 N N . TYR A 1 77 ? -35.905 -10.530 10.578 1.00 37.90 77 TYR A N 1
ATOM 588 C CA . TYR A 1 77 ? -35.402 -11.720 11.239 1.00 38.69 77 TYR A CA 1
ATOM 589 C C . TYR A 1 77 ? -36.378 -12.857 10.950 1.00 40.10 77 TYR A C 1
ATOM 590 O O . TYR A 1 77 ? -37.561 -12.704 11.140 1.00 38.07 77 TYR A O 1
ATOM 599 N N . LYS A 1 78 ? -35.862 -13.979 10.459 1.00 41.76 78 LYS A N 1
ATOM 600 C CA . LYS A 1 78 ? -36.676 -15.178 10.320 1.00 43.96 78 LYS A CA 1
ATOM 601 C C . LYS A 1 78 ? -35.955 -16.257 11.088 1.00 44.17 78 LYS A C 1
ATOM 602 O O . LYS A 1 78 ? -34.809 -16.548 10.757 1.00 43.96 78 LYS A O 1
ATOM 608 N N . PRO A 1 79 ? -36.618 -16.873 12.096 1.00 45.05 79 PRO A N 1
ATOM 609 C CA . PRO A 1 79 ? -35.970 -17.894 12.930 1.00 44.89 79 PRO A CA 1
ATOM 610 C C . PRO A 1 79 ? -35.864 -19.222 12.193 1.00 45.71 79 PRO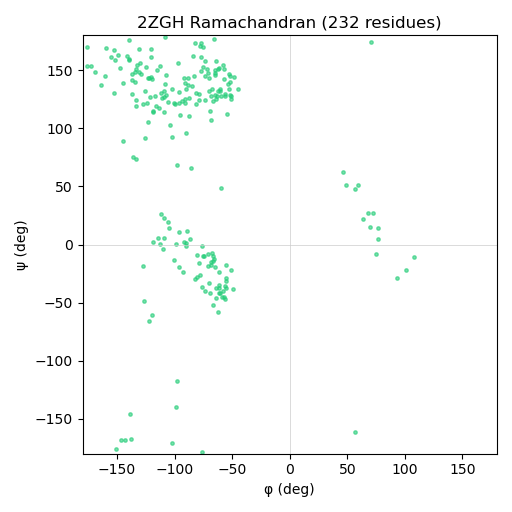 A C 1
ATOM 611 O O . PRO A 1 79 ? -36.282 -19.320 11.032 1.00 45.33 79 PRO A O 1
ATOM 615 N N . VAL A 1 80 ? -35.321 -20.246 12.846 1.00 46.49 80 VAL A N 1
ATOM 616 C CA . VAL A 1 80 ? -35.226 -21.569 12.211 1.00 47.31 80 VAL A CA 1
ATOM 617 C C . VAL A 1 80 ? -36.608 -22.000 11.680 1.00 47.92 80 VAL A C 1
ATOM 618 O O . VAL A 1 80 ? -37.654 -21.640 12.291 1.00 46.83 80 VAL A O 1
ATOM 622 N N . PRO A 1 81 ? -36.634 -22.748 10.546 1.00 48.31 81 PRO A N 1
ATOM 623 C CA . PRO A 1 81 ? -35.537 -23.291 9.720 1.00 48.44 81 PRO A CA 1
ATOM 624 C C . PRO A 1 81 ? -34.706 -22.297 8.912 1.00 49.11 81 PRO A C 1
ATOM 625 O O . PRO A 1 81 ? -33.513 -22.529 8.705 1.00 48.36 81 PRO A O 1
ATOM 629 N N . ALA A 1 82 ? -35.321 -21.212 8.442 1.00 50.24 82 ALA A N 1
ATOM 630 C CA . ALA A 1 82 ? -34.570 -20.176 7.721 1.00 50.61 82 ALA A CA 1
ATOM 631 C C . ALA A 1 82 ? -34.074 -19.256 8.765 1.00 50.51 82 ALA A C 1
ATOM 632 O O . ALA A 1 82 ? -34.879 -18.563 9.353 1.00 52.86 82 ALA A O 1
ATOM 634 N N . LEU A 1 83 ? -32.779 -19.211 9.020 1.00 49.71 83 LEU A N 1
ATOM 635 C CA . LEU A 1 83 ? -32.295 -18.316 10.066 1.00 47.88 83 LEU A CA 1
ATOM 636 C C . LEU A 1 83 ? -31.783 -17.030 9.422 1.00 47.42 83 LEU A C 1
ATOM 637 O O . LEU A 1 83 ? -30.564 -16.768 9.407 1.00 48.14 83 LEU A O 1
ATOM 642 N N . GLU A 1 84 ? -32.682 -16.241 8.858 1.00 45.26 84 GLU A N 1
ATOM 643 C CA . GLU A 1 84 ? -32.248 -15.052 8.124 1.00 44.27 84 GLU A CA 1
ATOM 644 C C . GLU A 1 84 ? -32.184 -13.809 8.984 1.00 42.16 84 GLU A C 1
ATOM 645 O O . GLU A 1 84 ? -33.032 -13.627 9.852 1.00 41.37 84 GLU A O 1
ATOM 651 N N . ASN A 1 85 ? -31.177 -12.964 8.728 1.00 40.80 85 ASN A N 1
ATOM 652 C CA . ASN A 1 85 ? -31.056 -11.651 9.392 1.00 38.92 85 ASN A CA 1
ATOM 653 C C . ASN A 1 85 ? -30.975 -11.854 10.905 1.00 38.02 85 ASN A C 1
ATOM 654 O O . ASN A 1 85 ? -31.705 -11.245 11.662 1.00 36.26 85 ASN A O 1
ATOM 659 N N . ASP A 1 86 ? -30.068 -12.737 11.321 1.00 37.25 86 ASP A N 1
ATOM 660 C CA . ASP A 1 86 ? -30.064 -13.232 12.683 1.00 37.11 86 ASP A CA 1
ATOM 661 C C . ASP A 1 86 ? -29.272 -12.274 13.578 1.00 37.19 86 ASP A C 1
ATOM 662 O O . ASP A 1 86 ? -28.198 -12.630 14.073 1.00 36.86 86 ASP A O 1
ATOM 667 N N . LEU A 1 87 ? -29.809 -11.044 13.746 1.00 35.28 87 LEU A N 1
ATOM 668 C CA . LEU A 1 87 ? -29.160 -9.986 14.506 1.00 34.87 87 LEU A CA 1
ATOM 669 C C . LEU A 1 87 ? -30.171 -9.261 15.392 1.00 35.56 87 LEU A C 1
ATOM 670 O O . LEU A 1 87 ? -31.322 -9.072 14.993 1.00 35.40 87 LEU A O 1
ATOM 675 N N . ALA A 1 88 ? -29.731 -8.903 16.604 1.00 35.12 88 ALA A N 1
ATOM 676 C CA . ALA A 1 88 ? -30.490 -8.079 17.517 1.00 34.97 88 ALA A CA 1
ATOM 677 C C . ALA A 1 88 ? -29.533 -7.053 18.134 1.00 35.42 88 ALA A C 1
ATOM 678 O O . ALA A 1 88 ? -28.365 -7.335 18.381 1.00 36.45 88 ALA A O 1
ATOM 680 N N . LEU A 1 89 ? -30.044 -5.870 18.418 1.00 35.13 89 LEU A N 1
ATOM 681 C CA . LEU A 1 89 ? -29.293 -4.858 19.126 1.00 34.77 89 LEU A CA 1
ATOM 682 C C . LEU A 1 89 ? -29.948 -4.688 20.497 1.00 34.74 89 LEU A C 1
ATOM 683 O O . LEU A 1 89 ? -31.164 -4.492 20.592 1.00 33.96 89 LEU A O 1
ATOM 688 N N . LEU A 1 90 ? -29.120 -4.736 21.535 1.00 34.34 90 LEU A N 1
ATOM 689 C CA . LEU A 1 90 ? -29.600 -4.675 22.911 1.00 35.29 90 LEU A CA 1
ATOM 690 C C . LEU A 1 90 ? -29.196 -3.362 23.564 1.00 35.60 90 LEU A C 1
ATOM 691 O O . LEU A 1 90 ? -28.008 -3.017 23.595 1.00 35.04 90 LEU A O 1
ATOM 696 N N . GLN A 1 91 ? -30.169 -2.643 24.112 1.00 35.90 91 GLN A N 1
ATOM 697 C CA . GLN A 1 91 ? -29.825 -1.387 24.752 1.00 36.45 91 GLN A CA 1
ATOM 698 C C . GLN A 1 91 ? -29.575 -1.538 26.229 1.00 36.49 91 GLN A C 1
ATOM 699 O O . GLN A 1 91 ? -30.399 -2.051 26.962 1.00 36.04 91 GLN A O 1
ATOM 705 N N . LEU A 1 92 ? -28.390 -1.112 26.645 1.00 37.20 92 LEU A N 1
ATOM 706 C CA . LEU A 1 92 ? -27.958 -1.201 28.031 1.00 38.22 92 LEU A CA 1
ATOM 707 C C . LEU A 1 92 ? -28.729 -0.187 28.863 1.00 39.75 92 LEU A C 1
ATOM 708 O O . LEU A 1 92 ? -29.154 0.854 28.348 1.00 39.52 92 LEU A O 1
ATOM 713 N N . ASP A 1 93 ? -28.922 -0.488 30.143 1.00 41.55 93 ASP A N 1
ATOM 714 C CA . ASP A 1 93 ? -29.666 0.456 30.988 1.00 44.19 93 ASP A CA 1
ATOM 715 C C . ASP A 1 93 ? -28.780 1.503 31.654 1.00 45.04 93 ASP A C 1
ATOM 716 O O . ASP A 1 93 ? -29.243 2.257 32.528 1.00 48.08 93 ASP A O 1
ATOM 721 N N . GLY A 1 94 ? -27.536 1.573 31.192 1.00 45.82 94 GLY A N 1
ATOM 722 C CA . GLY A 1 94 ? -26.532 2.561 31.601 1.00 45.95 94 GLY A CA 1
ATOM 723 C C . GLY A 1 94 ? -25.668 2.854 30.383 1.00 46.76 94 GLY A C 1
ATOM 724 O O . GLY A 1 94 ? -26.010 2.459 29.284 1.00 47.14 94 GLY A O 1
ATOM 725 N N . LYS A 1 95 ? -24.547 3.532 30.570 1.00 47.49 95 LYS A N 1
ATOM 726 C CA . LYS A 1 95 ? -23.743 4.026 29.460 1.00 49.16 95 LYS A CA 1
ATOM 727 C C . LYS A 1 95 ? -22.336 3.661 29.803 1.00 49.47 95 LYS A C 1
ATOM 728 O O . LYS A 1 95 ? -21.829 4.089 30.847 1.00 48.94 95 LYS A O 1
ATOM 734 N N . VAL A 1 96 ? -21.708 2.854 28.947 1.00 49.78 96 VAL A N 1
ATOM 735 C CA . VAL A 1 96 ? -20.342 2.389 29.190 1.00 50.61 96 VAL A CA 1
ATOM 736 C C . VAL A 1 96 ? -19.297 3.520 29.086 1.00 51.56 96 VAL A C 1
ATOM 737 O O . VAL A 1 96 ? -19.241 4.238 28.082 1.00 51.70 96 VAL A O 1
ATOM 741 N N . LYS A 1 97 ? -18.472 3.658 30.125 1.00 52.66 97 LYS A N 1
ATOM 742 C CA . LYS A 1 97 ? -17.313 4.577 30.098 1.00 54.00 97 LYS A CA 1
ATOM 743 C C . LYS A 1 97 ? -16.054 3.800 29.693 1.00 53.54 97 LYS A C 1
ATOM 744 O O . LYS A 1 97 ? -15.588 2.948 30.461 1.00 53.05 97 LYS A O 1
ATOM 750 N N . PRO A 1 98 ? -15.510 4.077 28.480 1.00 53.81 98 PRO A N 1
ATOM 751 C CA . PRO A 1 98 ? -14.434 3.251 27.921 1.00 53.88 98 PRO A CA 1
ATOM 752 C C . PRO A 1 98 ? -13.222 3.157 28.847 1.00 53.98 98 PRO A C 1
ATOM 753 O O . PRO A 1 98 ? -12.726 4.176 29.331 1.00 53.68 98 PRO A O 1
ATOM 757 N N . SER A 1 99 ? -12.773 1.931 29.093 1.00 54.16 99 SER A N 1
ATOM 758 C CA . SER A 1 99 ? -11.649 1.668 29.982 1.00 54.34 99 SER A CA 1
ATOM 759 C C . SER A 1 99 ? -10.779 0.605 29.336 1.00 54.13 99 SER A C 1
ATOM 760 O O . SER A 1 99 ? -10.935 0.315 28.149 1.00 54.78 99 SER A O 1
ATOM 763 N N . ARG A 1 100 ? -9.848 0.030 30.089 1.00 54.37 100 ARG A N 1
ATOM 764 C CA . ARG A 1 100 ? -8.889 -0.917 29.477 1.00 54.29 100 ARG A CA 1
ATOM 765 C C . ARG A 1 100 ? -9.479 -2.315 29.291 1.00 52.82 100 ARG A C 1
ATOM 766 O O . ARG A 1 100 ? -9.076 -3.044 28.379 1.00 53.17 100 ARG A O 1
ATOM 774 N N . THR A 1 101 ? -10.441 -2.666 30.145 1.00 51.13 101 THR A N 1
ATOM 775 C CA . THR A 1 101 ? -11.103 -3.967 30.096 1.00 49.53 101 THR A CA 1
ATOM 776 C C . THR A 1 101 ? -12.440 -3.947 29.329 1.00 48.78 101 THR A C 1
ATOM 777 O O . THR A 1 101 ? -12.923 -4.993 28.919 1.00 47.90 101 THR A O 1
ATOM 781 N N . ILE A 1 102 ? -13.034 -2.764 29.153 1.00 47.61 102 ILE A N 1
ATOM 782 C CA . ILE A 1 102 ? -14.313 -2.637 28.457 1.00 47.05 102 ILE A CA 1
ATOM 783 C C . ILE A 1 102 ? -14.265 -1.495 27.450 1.00 46.88 102 ILE A C 1
ATOM 784 O O . ILE A 1 102 ? -14.003 -0.361 27.841 1.00 46.29 102 ILE A O 1
ATOM 789 N N . ARG A 1 103 ? -14.573 -1.780 26.178 1.00 46.36 103 ARG A N 1
ATOM 790 C CA . ARG A 1 103 ? -14.496 -0.785 25.115 1.00 47.08 103 ARG A CA 1
ATOM 791 C C . ARG A 1 103 ? -15.257 -1.233 23.845 1.00 45.80 103 ARG A C 1
ATOM 792 O O . ARG A 1 103 ? -15.152 -2.390 23.443 1.00 45.37 103 ARG A O 1
ATOM 800 N N . PRO A 1 104 ? -16.021 -0.320 23.200 1.00 44.72 104 PRO A N 1
ATOM 801 C CA . PRO A 1 104 ? -16.677 -0.709 21.951 1.00 44.32 104 PRO A CA 1
ATOM 802 C C . PRO A 1 104 ? -15.748 -1.046 20.789 1.00 44.67 104 PRO A C 1
ATOM 803 O O . PRO A 1 104 ? -14.691 -0.446 20.626 1.00 45.32 104 PRO A O 1
ATOM 807 N N . LEU A 1 105 ? -16.164 -1.993 19.969 1.00 44.21 105 LEU A N 1
ATOM 808 C CA . LEU A 1 105 ? -15.487 -2.229 18.708 1.00 44.10 105 LEU A CA 1
ATOM 809 C C . LEU A 1 105 ? -16.218 -1.476 17.575 1.00 44.27 105 LEU A C 1
ATOM 810 O O . LEU A 1 105 ? -17.442 -1.575 17.436 1.00 44.16 105 LEU A O 1
ATOM 815 N N . ALA A 1 106 ? -15.467 -0.735 16.761 1.00 43.92 106 ALA A N 1
ATOM 816 C CA . ALA A 1 106 ? -16.053 0.057 15.684 1.00 44.06 106 ALA A CA 1
ATOM 817 C C . ALA A 1 106 ? -16.720 -0.801 14.599 1.00 44.13 106 ALA A C 1
ATOM 818 O O . ALA A 1 106 ? -16.291 -1.914 14.316 1.00 43.67 106 ALA A O 1
ATOM 820 N N . LEU A 1 107 ? -17.774 -0.271 13.996 1.00 44.10 107 LEU A N 1
ATOM 821 C CA . LEU A 1 107 ? -18.433 -0.967 12.918 1.00 44.48 107 LEU A CA 1
ATOM 822 C C . LEU A 1 107 ? -17.553 -0.824 11.697 1.00 44.86 107 LEU A C 1
ATOM 823 O O . LEU A 1 107 ? -16.824 0.164 11.566 1.00 44.93 107 LEU A O 1
ATOM 828 N N . PRO A 1 108 ? -17.630 -1.784 10.778 1.00 45.07 108 PRO A N 1
ATOM 829 C CA . PRO A 1 108 ? -16.856 -1.628 9.565 1.00 45.88 108 PRO A CA 1
ATOM 830 C C . PRO A 1 108 ? -17.552 -0.627 8.648 1.00 46.74 108 PRO A C 1
ATOM 831 O O . PRO A 1 108 ? -18.657 -0.176 8.943 1.00 46.77 108 PRO A O 1
ATOM 835 N N . SER A 1 109 ? -16.916 -0.252 7.549 1.00 48.74 109 SER A N 1
ATOM 836 C CA . SER A 1 109 ? -17.616 0.545 6.537 1.00 49.68 109 SER A CA 1
ATOM 837 C C . SER A 1 109 ? -18.841 -0.261 6.085 1.00 50.48 109 SER A C 1
ATOM 838 O O . SER A 1 109 ? -18.841 -1.485 6.185 1.00 50.07 109 SER A O 1
ATOM 841 N N . LYS A 1 110 ? -19.880 0.413 5.595 1.00 51.51 110 LYS A N 1
ATOM 842 C CA . LYS A 1 110 ? -21.009 -0.303 4.988 1.00 52.82 110 LYS A CA 1
ATOM 843 C C . LYS A 1 110 ? -20.621 -0.991 3.667 1.00 53.08 110 LYS A C 1
ATOM 844 O O . LYS A 1 110 ? -21.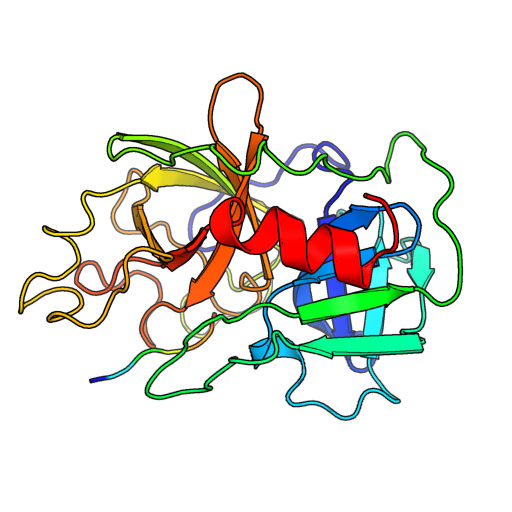336 -1.865 3.193 1.00 53.56 110 LYS A O 1
ATOM 850 N N . ARG A 1 111 ? -19.479 -0.626 3.090 1.00 53.49 111 ARG A N 1
ATOM 851 C CA . ARG A 1 111 ? -19.020 -1.324 1.886 1.00 54.57 111 ARG A CA 1
ATOM 852 C C . ARG A 1 111 ? -17.853 -2.286 2.103 1.00 53.97 111 ARG A C 1
ATOM 853 O O . ARG A 1 111 ? -17.170 -2.638 1.158 1.00 54.26 111 ARG A O 1
ATOM 861 N N . GLN A 1 112 ? -17.627 -2.708 3.340 1.00 53.49 112 GLN A N 1
ATOM 862 C CA . GLN A 1 112 ? -16.725 -3.827 3.585 1.00 52.80 112 GLN A CA 1
ATOM 863 C C . GLN A 1 112 ? -17.230 -5.110 2.893 1.00 52.40 112 GLN A C 1
ATOM 864 O O . GLN A 1 112 ? -18.409 -5.452 2.971 1.00 51.51 112 GLN A O 1
ATOM 870 N N . VAL A 1 113 ? -16.332 -5.786 2.189 1.00 51.84 113 VAL A N 1
ATOM 871 C CA . VAL A 1 113 ? -16.596 -7.153 1.728 1.00 52.25 113 VAL A CA 1
ATOM 872 C C . VAL A 1 113 ? -15.728 -8.138 2.530 1.00 51.36 113 VAL A C 1
ATOM 873 O O . VAL A 1 113 ? -14.557 -7.859 2.831 1.00 51.73 113 VAL A O 1
ATOM 877 N N . VAL A 1 114 ? -16.309 -9.262 2.924 1.00 50.05 114 VAL A N 1
ATOM 878 C CA . VAL A 1 114 ? -15.503 -10.314 3.548 1.00 48.76 114 VAL A CA 1
ATOM 879 C C . VAL A 1 114 ? -15.272 -11.375 2.482 1.00 47.69 114 VAL A C 1
ATOM 880 O O . VAL A 1 114 ? -16.105 -12.249 2.266 1.00 47.56 114 VAL A O 1
ATOM 884 N N . ALA A 1 115 ? -14.159 -11.235 1.774 1.00 46.32 115 ALA A N 1
ATOM 885 C CA . ALA A 1 115 ? -13.806 -12.131 0.690 1.00 45.17 115 ALA A CA 1
ATOM 886 C C . ALA A 1 115 ? -13.393 -13.518 1.204 1.00 43.92 115 ALA A C 1
ATOM 887 O O . ALA A 1 115 ? -12.815 -13.640 2.274 1.00 44.38 115 ALA A O 1
ATOM 889 N N . ALA A 1 116 ? -13.676 -14.554 0.426 1.00 43.50 116 ALA A N 1
ATOM 890 C CA . ALA A 1 116 ? -13.089 -15.883 0.642 1.00 42.94 116 ALA A CA 1
ATOM 891 C C . ALA A 1 116 ? -11.588 -15.757 0.921 1.00 42.82 116 ALA A C 1
ATOM 892 O O . ALA A 1 116 ? -10.883 -15.011 0.237 1.00 42.34 116 ALA A O 1
ATOM 894 N N . GLY A 1 117 ? -11.106 -16.450 1.944 1.00 42.15 117 GLY A N 1
ATOM 895 C CA . GLY A 1 117 ? -9.681 -16.429 2.214 1.00 42.43 117 GLY A CA 1
ATOM 896 C C . GLY A 1 117 ? -9.270 -15.498 3.336 1.00 42.23 117 GLY A C 1
ATOM 897 O O . GLY A 1 117 ? -8.202 -15.677 3.918 1.00 42.10 117 GLY A O 1
ATOM 898 N N . THR A 1 118 ? -10.112 -14.508 3.632 1.00 41.20 118 THR A N 1
ATOM 899 C CA . THR A 1 118 ? -9.884 -13.604 4.733 1.00 40.92 118 THR A CA 1
ATOM 900 C C . THR A 1 118 ? -9.621 -14.404 6.013 1.00 40.59 118 THR A C 1
ATOM 901 O O . THR A 1 118 ? -10.376 -15.329 6.351 1.00 40.18 118 THR A O 1
ATOM 905 N N . ARG A 1 119 ? -8.521 -14.059 6.680 1.00 39.93 119 ARG A N 1
ATOM 906 C CA . ARG A 1 119 ? -8.157 -14.608 7.984 1.00 40.94 119 ARG A CA 1
ATOM 907 C C . ARG A 1 119 ? -8.801 -13.772 9.113 1.00 40.63 119 ARG A C 1
ATOM 908 O O . ARG A 1 119 ? -8.633 -12.548 9.167 1.00 40.45 119 ARG A O 1
ATOM 916 N N . CYS A 1 120 ? -9.523 -14.459 9.988 1.00 40.10 120 CYS A N 1
ATOM 917 C CA . CYS A 1 120 ? -10.324 -13.880 11.042 1.00 40.02 120 CYS A CA 1
ATOM 918 C C . CYS A 1 120 ? -10.155 -14.731 12.305 1.00 39.79 120 CYS A C 1
ATOM 919 O O . CYS A 1 120 ? -9.524 -15.786 12.275 1.00 40.03 120 CYS A O 1
ATOM 922 N N . SER A 1 121 ? -10.767 -14.293 13.392 1.00 38.70 121 SER A N 1
ATOM 923 C CA . SER A 1 121 ? -10.858 -15.090 14.600 1.00 39.55 121 SER A CA 1
ATOM 924 C C . SER A 1 121 ? -12.150 -14.712 15.301 1.00 39.71 121 SER A C 1
ATOM 925 O O . SER A 1 121 ? -12.755 -13.682 14.994 1.00 40.15 121 SER A O 1
ATOM 928 N N . MET A 1 122 ? -12.583 -15.553 16.223 1.00 40.21 122 MET A N 1
ATOM 929 C CA . MET A 1 122 ? -13.709 -15.218 17.074 1.00 40.77 122 MET A CA 1
ATOM 930 C C . MET A 1 122 ? -13.492 -15.696 18.478 1.00 40.17 122 MET A C 1
ATOM 931 O O . MET A 1 122 ? -12.660 -16.571 18.739 1.00 41.07 122 MET A O 1
ATOM 936 N N . ALA A 1 123 ? -14.267 -15.128 19.387 1.00 38.83 123 ALA A N 1
ATOM 937 C CA . ALA A 1 123 ? -14.137 -15.420 20.781 1.00 37.82 123 ALA A CA 1
ATOM 938 C C . ALA A 1 123 ? -15.483 -15.732 21.402 1.00 37.10 123 ALA A C 1
ATOM 939 O O . ALA A 1 123 ? -16.530 -15.230 20.957 1.00 36.46 123 ALA A O 1
ATOM 941 N N . GLY A 1 124 ? -15.439 -16.608 22.404 1.00 36.16 124 GLY A N 1
ATOM 942 C CA . GLY A 1 124 ? -16.616 -16.973 23.174 1.00 36.26 124 GLY A CA 1
ATOM 943 C C . GLY A 1 124 ? -16.360 -17.909 24.338 1.00 35.99 124 GLY A C 1
ATOM 944 O O . GLY A 1 124 ? -15.283 -18.471 24.476 1.00 35.94 124 GLY A O 1
ATOM 945 N N . TRP A 1 125 ? -17.386 -18.071 25.164 1.00 36.30 125 TRP A N 1
ATOM 946 C CA . TRP A 1 125 ? -17.358 -18.956 26.315 1.00 35.30 125 TRP A CA 1
ATOM 947 C C . TRP A 1 125 ? -18.150 -20.233 26.060 1.00 35.69 125 TRP A C 1
ATOM 948 O O . TRP A 1 125 ? -18.472 -20.959 27.012 1.00 36.65 125 TRP A O 1
ATOM 959 N N . GLY A 1 126 ? -18.496 -20.502 24.802 1.00 34.26 126 GLY A N 1
ATOM 960 C CA . GLY A 1 126 ? -19.313 -21.638 24.488 1.00 34.12 126 GLY A CA 1
ATOM 961 C C . GLY A 1 126 ? -18.645 -22.970 24.768 1.00 35.39 126 GLY A C 1
ATOM 962 O O . GLY A 1 126 ? -17.455 -23.053 25.197 1.00 35.68 126 GLY A O 1
ATOM 963 N N . LEU A 1 127 ? -19.418 -24.022 24.541 1.00 35.97 127 LEU A N 1
ATOM 964 C CA . LEU A 1 127 ? -19.001 -25.399 24.850 1.00 36.43 127 LEU A CA 1
ATOM 965 C C . LEU A 1 127 ? -17.616 -25.732 24.328 1.00 37.41 127 LEU A C 1
ATOM 966 O O . LEU A 1 127 ? -17.230 -25.297 23.204 1.00 36.87 127 LEU A O 1
ATOM 971 N N . THR A 1 128 ? -16.908 -26.546 25.118 1.00 38.07 128 THR A N 1
ATOM 972 C CA . THR A 1 128 ? -15.537 -26.994 24.787 1.00 38.11 128 THR A CA 1
ATOM 973 C C . THR A 1 128 ? -15.489 -28.407 24.217 1.00 38.25 128 THR A C 1
ATOM 974 O O . THR A 1 128 ? -14.474 -28.824 23.659 1.00 38.97 128 THR A O 1
ATOM 978 N N . HIS A 1 129 ? -16.590 -29.131 24.340 1.00 38.13 129 HIS A N 1
ATOM 979 C CA . HIS A 1 129 ? -16.743 -30.437 23.727 1.00 39.11 129 HIS A CA 1
ATOM 980 C C . HIS A 1 129 ? -18.209 -30.620 23.355 1.00 38.89 129 HIS A C 1
ATOM 981 O O . HIS A 1 129 ? -19.083 -30.030 23.991 1.00 38.78 129 HIS A O 1
ATOM 988 N N . GLN A 1 130 ? -18.465 -31.424 22.327 1.00 39.33 130 GLN A N 1
ATOM 989 C CA . GLN A 1 130 ? -19.816 -31.854 21.994 1.00 39.94 130 GLN A CA 1
ATOM 990 C C . GLN A 1 130 ? -20.499 -32.414 23.248 1.00 40.80 130 GLN A C 1
ATOM 991 O O . GLN A 1 130 ? -19.939 -33.248 23.941 1.00 40.33 130 GLN A O 1
ATOM 997 N N . GLY A 1 131 ? -21.689 -31.892 23.547 1.00 41.42 131 GLY A N 1
ATOM 998 C CA . GLY A 1 131 ? -22.450 -32.308 24.709 1.00 41.86 131 GLY A CA 1
ATOM 999 C C . GLY A 1 131 ? -21.773 -32.008 26.033 1.00 42.27 131 GLY A C 1
ATOM 1000 O O . GLY A 1 131 ? -22.104 -32.624 27.044 1.00 42.08 131 GLY A O 1
ATOM 1001 N N . GLY A 1 132 ? -20.843 -31.052 26.039 1.00 41.97 132 GLY A N 1
ATOM 1002 C CA . GLY A 1 132 ? -20.051 -30.775 27.227 1.00 42.42 132 GLY A CA 1
ATOM 1003 C C . GLY A 1 132 ? -20.612 -29.597 27.986 1.00 43.50 132 GLY A C 1
ATOM 1004 O O . GLY A 1 132 ? -21.828 -29.430 28.121 1.00 43.56 132 GLY A O 1
ATOM 1005 N N . ARG A 1 133 ? -19.714 -28.767 28.483 1.00 44.23 133 ARG A N 1
ATOM 1006 C CA . ARG A 1 133 ? -20.115 -27.619 29.282 1.00 45.83 133 ARG A CA 1
ATOM 1007 C C . ARG A 1 133 ? -19.433 -26.358 28.777 1.00 44.62 133 ARG A C 1
ATOM 1008 O O . ARG A 1 133 ? -18.501 -26.409 27.952 1.00 43.62 133 ARG A O 1
ATOM 1016 N N . LEU A 1 134 ? -19.908 -25.224 29.269 1.00 44.47 134 LEU A N 1
ATOM 1017 C CA . LEU A 1 134 ? -19.332 -23.950 28.904 1.00 44.22 134 LEU A CA 1
ATOM 1018 C C . LEU A 1 134 ? -17.885 -23.898 29.332 1.00 44.06 134 LEU A C 1
ATOM 1019 O O . LEU A 1 134 ? -17.496 -24.548 30.290 1.00 44.15 134 LEU A O 1
ATOM 1024 N N . SER A 1 135 ? -17.097 -23.116 28.618 1.00 44.29 135 SER A N 1
ATOM 1025 C CA . SER A 1 135 ? -15.773 -22.764 29.058 1.00 45.10 135 SER A CA 1
ATOM 1026 C C . SER A 1 135 ? -15.843 -21.828 30.257 1.00 45.84 135 SER A C 1
ATOM 1027 O O . SER A 1 135 ? -16.700 -20.939 30.336 1.00 45.94 135 SER A O 1
ATOM 1030 N N . ARG A 1 136 ? -14.911 -22.015 31.174 1.00 46.55 136 ARG A N 1
ATOM 1031 C CA . ARG A 1 136 ? -14.791 -21.207 32.361 1.00 47.65 136 ARG A CA 1
ATOM 1032 C C . ARG A 1 136 ? -14.139 -19.872 32.025 1.00 46.05 136 ARG A C 1
ATOM 1033 O O . ARG A 1 136 ? -14.347 -18.881 32.712 1.00 46.14 136 ARG A O 1
ATOM 1041 N N . VAL A 1 137 ? -13.337 -19.866 30.966 1.00 44.74 137 VAL A N 1
ATOM 1042 C CA . VAL A 1 137 ? -12.564 -18.684 30.568 1.00 42.98 137 VAL A CA 1
ATOM 1043 C C . VAL A 1 137 ? -12.879 -18.316 29.115 1.00 41.68 137 VAL A C 1
ATOM 1044 O O . VAL A 1 137 ? -13.265 -19.162 28.322 1.00 41.56 137 VAL A O 1
ATOM 1048 N N . LEU A 1 138 ? -12.745 -17.043 28.775 1.00 40.97 138 LEU A N 1
ATOM 1049 C CA . LEU A 1 138 ? -12.953 -16.606 27.402 1.00 39.95 138 LEU A CA 1
ATOM 1050 C C . LEU A 1 138 ? -11.895 -17.231 26.520 1.00 40.45 138 LEU A C 1
ATOM 1051 O O . LEU A 1 138 ? -10.714 -17.150 26.843 1.00 40.68 138 LEU A O 1
ATOM 1056 N N . ARG A 1 139 ? -12.325 -17.865 25.428 1.00 40.01 139 ARG A N 1
ATOM 1057 C CA . ARG A 1 139 ? -11.412 -18.510 24.469 1.00 40.84 139 ARG A CA 1
ATOM 1058 C C . ARG A 1 139 ? -11.534 -17.943 23.050 1.00 41.03 139 ARG A C 1
ATOM 1059 O O . ARG A 1 139 ? -12.491 -17.226 22.733 1.00 42.95 139 ARG A O 1
ATOM 1067 N N . GLU A 1 140 ? -10.595 -18.298 22.185 1.00 40.21 140 GLU A N 1
ATOM 1068 C CA . GLU A 1 140 ? -10.554 -17.749 20.838 1.00 40.89 140 GLU A CA 1
ATOM 1069 C C . GLU A 1 140 ? -10.188 -18.842 19.833 1.00 40.06 140 GLU A C 1
ATOM 1070 O O . GLU A 1 140 ? -9.609 -19.862 20.203 1.00 40.58 140 GLU A O 1
ATOM 1076 N N . LEU A 1 141 ? -10.524 -18.615 18.567 1.00 39.53 141 LEU A N 1
ATOM 1077 C CA . LEU A 1 141 ? -10.252 -19.550 17.497 1.00 39.36 141 LEU A CA 1
ATOM 1078 C C . LEU A 1 141 ? -10.110 -18.771 16.200 1.00 39.25 141 LEU A C 1
ATOM 1079 O O . LEU A 1 141 ? -10.932 -17.893 15.915 1.00 38.36 141 LEU A O 1
ATOM 1084 N N . ASP A 1 142 ? -9.022 -19.048 15.481 1.00 38.75 142 ASP A N 1
ATOM 1085 C CA . ASP A 1 142 ? -8.756 -18.547 14.135 1.00 39.24 142 ASP A CA 1
ATOM 1086 C C . ASP A 1 142 ? -9.702 -19.211 13.172 1.00 38.84 142 ASP A C 1
ATOM 1087 O O . ASP A 1 142 ? -9.895 -20.423 13.195 1.00 37.95 142 ASP A O 1
ATOM 1092 N N . LEU A 1 143 ? -10.320 -18.400 12.330 1.00 39.51 143 LEU A N 1
ATOM 1093 C CA . LEU A 1 143 ? -11.211 -18.919 11.306 1.00 40.05 143 LEU A CA 1
ATOM 1094 C C . LEU A 1 143 ? -10.881 -18.242 10.013 1.00 40.22 143 LEU A C 1
ATOM 1095 O O . LEU A 1 143 ? -10.423 -17.092 9.991 1.00 41.36 143 LEU A O 1
ATOM 1100 N N . GLN A 1 144 ? -11.126 -18.958 8.933 1.00 40.46 144 GLN A N 1
ATOM 1101 C CA . GLN A 1 144 ? -10.879 -18.459 7.589 1.00 40.95 144 GLN A CA 1
ATOM 1102 C C . GLN A 1 144 ? -12.225 -18.488 6.907 1.00 39.80 144 GLN A C 1
ATOM 1103 O O . GLN A 1 144 ? -13.019 -19.387 7.121 1.00 39.63 144 GLN A O 1
ATOM 1109 N N . VAL A 1 145 ? -12.478 -17.485 6.079 1.00 40.03 145 VAL A N 1
ATOM 1110 C CA . VAL A 1 145 ? -13.706 -17.395 5.321 1.00 38.34 145 VAL A CA 1
ATOM 1111 C C . VAL A 1 145 ? -13.651 -18.326 4.091 1.00 38.70 145 VAL A C 1
ATOM 1112 O O . VAL A 1 145 ? -12.686 -18.285 3.323 1.00 37.67 145 VAL A O 1
ATOM 1116 N N . LEU A 1 146 ? -14.693 -19.140 3.921 1.00 37.82 146 LEU A N 1
ATOM 1117 C CA . LEU A 1 146 ? -14.815 -20.031 2.769 1.00 37.71 146 LEU A CA 1
ATOM 1118 C C . LEU A 1 146 ? -15.672 -19.449 1.667 1.00 37.44 146 LEU A C 1
ATOM 1119 O O . LEU A 1 146 ? -16.539 -18.585 1.912 1.00 36.64 146 LEU A O 1
ATOM 1124 N N . ASP A 1 147 ? -15.445 -19.934 0.453 1.00 37.24 147 ASP A N 1
ATOM 1125 C CA . ASP A 1 147 ? -16.212 -19.477 -0.701 1.00 38.13 147 ASP A CA 1
ATOM 1126 C C . ASP A 1 147 ? -17.637 -19.897 -0.422 1.00 37.75 147 ASP A C 1
ATOM 1127 O O . ASP A 1 147 ? -17.875 -21.053 -0.122 1.00 37.33 147 ASP A O 1
ATOM 1132 N N . THR A 1 148 ? -18.554 -18.931 -0.459 1.00 38.29 148 THR A N 1
ATOM 1133 C CA . THR A 1 148 ? -19.983 -19.166 -0.245 1.00 38.91 148 THR A CA 1
ATOM 1134 C C . THR A 1 148 ? -20.579 -20.168 -1.210 1.00 38.20 148 THR A C 1
ATOM 1135 O O . THR A 1 148 ? -21.357 -21.027 -0.805 1.00 38.19 148 THR A O 1
ATOM 1139 N N . ARG A 1 149 ? -20.187 -20.108 -2.468 1.00 37.77 149 ARG A N 1
ATOM 1140 C CA . ARG A 1 149 ? -20.658 -21.118 -3.422 1.00 38.58 149 ARG A CA 1
ATOM 1141 C C . ARG A 1 149 ? -20.228 -22.528 -3.036 1.00 37.85 149 ARG A C 1
ATOM 1142 O O . ARG A 1 149 ? -20.993 -23.458 -3.160 1.00 37.27 149 ARG A O 1
ATOM 1150 N N . MET A 1 150 ? -18.995 -22.693 -2.580 1.00 38.31 150 MET A N 1
ATOM 1151 C CA A MET A 1 150 ? -18.556 -24.012 -2.137 0.50 38.44 150 MET A CA 1
ATOM 1152 C CA B MET A 1 150 ? -18.523 -23.997 -2.120 0.50 38.93 150 MET A CA 1
ATOM 1153 C C . MET A 1 150 ? -19.297 -24.423 -0.878 1.00 38.77 150 MET A C 1
ATOM 1154 O O . MET A 1 150 ? -19.690 -25.560 -0.749 1.00 39.23 150 MET A O 1
ATOM 1163 N N . CYS A 1 151 ? -19.515 -23.486 0.042 1.00 39.04 151 CYS A N 1
ATOM 1164 C CA . CYS A 1 151 ? -20.300 -23.790 1.229 1.00 40.05 151 CYS A CA 1
ATOM 1165 C C . CYS A 1 151 ? -21.749 -24.198 0.927 1.00 39.46 151 CYS A C 1
ATOM 1166 O O . CYS A 1 151 ? -22.389 -24.882 1.736 1.00 39.05 151 CYS A O 1
ATOM 1169 N N . ASN A 1 152 ? -22.247 -23.775 -0.234 1.00 39.28 152 ASN A N 1
ATOM 1170 C CA . ASN A 1 152 ? -23.649 -23.994 -0.624 1.00 39.39 152 ASN A CA 1
ATOM 1171 C C . ASN A 1 152 ? -23.810 -25.310 -1.388 1.00 39.68 152 ASN A C 1
ATOM 1172 O O . ASN A 1 152 ? -24.904 -25.693 -1.822 1.00 40.43 152 ASN A O 1
ATOM 1177 N N . ASN A 1 153 ? -22.695 -26.004 -1.536 1.00 39.02 153 ASN A N 1
ATOM 1178 C CA . ASN A 1 153 ? -22.667 -27.314 -2.137 1.00 38.32 153 ASN A CA 1
ATOM 1179 C C . ASN A 1 153 ? -23.699 -28.270 -1.486 1.00 36.84 153 ASN A C 1
ATOM 1180 O O . ASN A 1 153 ? -23.960 -28.194 -0.286 1.00 36.66 153 ASN A O 1
ATOM 1185 N N . SER A 1 154 ? -24.287 -29.158 -2.283 1.00 35.93 154 SER A N 1
ATOM 1186 C CA . SER A 1 154 ? -25.261 -30.140 -1.789 1.00 34.60 154 SER A CA 1
ATOM 1187 C C . SER A 1 154 ? -24.834 -30.953 -0.544 1.00 35.16 154 SER A C 1
ATOM 1188 O O . SER A 1 154 ? -25.671 -31.233 0.337 1.00 34.26 154 SER A O 1
ATOM 1191 N N . ARG A 1 155 ? -23.557 -31.345 -0.456 1.00 34.00 155 ARG A N 1
ATOM 1192 C CA . ARG A 1 155 ? -23.105 -32.021 0.758 1.00 33.69 155 ARG A CA 1
ATOM 1193 C C . ARG A 1 155 ? -22.824 -31.100 1.923 1.00 33.49 155 ARG A C 1
ATOM 1194 O O . ARG A 1 155 ? -22.706 -31.567 3.055 1.00 34.38 155 ARG A O 1
ATOM 1202 N N . PHE A 1 156 ? -22.686 -29.803 1.657 1.00 32.93 156 PHE A N 1
ATOM 1203 C CA . PHE A 1 156 ? -22.407 -28.836 2.700 1.00 33.90 156 PHE A CA 1
ATOM 1204 C C . PHE A 1 156 ? -23.718 -28.184 3.095 1.00 35.10 156 PHE A C 1
ATOM 1205 O O . PHE A 1 156 ? -24.591 -28.899 3.555 1.00 35.31 156 PHE A O 1
ATOM 1213 N N . TRP A 1 157 ? -23.885 -26.871 2.903 1.00 35.99 157 TRP A N 1
ATOM 1214 C CA . TRP A 1 157 ? -25.154 -26.197 3.262 1.00 37.26 157 TRP A CA 1
ATOM 1215 C C . TRP A 1 157 ? -26.260 -26.201 2.186 1.00 38.63 157 TRP A C 1
ATOM 1216 O O . TRP A 1 157 ? -27.274 -25.559 2.375 1.00 39.57 157 TRP A O 1
ATOM 1227 N N . ASN A 1 158 ? -26.033 -26.897 1.058 1.00 40.31 158 ASN A N 1
ATOM 1228 C CA . ASN A 1 158 ? -27.144 -27.319 0.209 1.00 41.86 158 ASN A CA 1
ATOM 1229 C C . ASN A 1 158 ? -28.016 -26.120 -0.256 1.00 41.66 158 ASN A C 1
ATOM 1230 O O . ASN A 1 158 ? -29.229 -26.141 -0.153 1.00 41.64 158 ASN A O 1
ATOM 1235 N N . GLY A 1 159 ? -27.382 -25.032 -0.754 1.00 41.64 159 GLY A N 1
ATOM 1236 C CA . GLY A 1 159 ? -28.070 -23.864 -1.309 1.00 41.22 159 GLY A CA 1
ATOM 1237 C C . GLY A 1 159 ? -28.682 -22.888 -0.313 1.00 42.10 159 GLY A C 1
ATOM 1238 O O . GLY A 1 159 ? -29.333 -21.949 -0.704 1.00 41.22 159 GLY A O 1
ATOM 1239 N N . SER A 1 160 ? -28.487 -23.094 0.983 1.00 42.46 160 SER A N 1
ATOM 1240 C CA . SER A 1 160 ? -29.269 -22.327 1.949 1.00 42.44 160 SER A CA 1
ATOM 1241 C C . SER A 1 160 ? -28.561 -21.115 2.557 1.00 42.60 160 SER A C 1
ATOM 1242 O O . SER A 1 160 ? -29.154 -20.404 3.371 1.00 43.29 160 SER A O 1
ATOM 1245 N N . LEU A 1 161 ? -27.317 -20.854 2.161 1.00 42.35 161 LEU A N 1
ATOM 1246 C CA . LEU A 1 161 ? -26.615 -19.673 2.631 1.00 42.23 161 LEU A CA 1
ATOM 1247 C C . LEU A 1 161 ? -26.819 -18.475 1.711 1.00 43.80 161 LEU A C 1
ATOM 1248 O O . LEU A 1 161 ? -26.467 -18.532 0.511 1.00 44.39 161 LEU A O 1
ATOM 1253 N N . SER A 1 162 ? -27.363 -17.383 2.272 1.00 44.56 162 SER A N 1
ATOM 1254 C CA . SER A 1 162 ? -27.563 -16.134 1.529 1.00 45.46 162 SER A CA 1
ATOM 1255 C C . SER A 1 162 ? -26.268 -15.341 1.372 1.00 46.03 162 SER A C 1
ATOM 1256 O O . SER A 1 162 ? -25.249 -15.686 1.950 1.00 46.18 162 SER A O 1
ATOM 1259 N N . PRO A 1 163 ? -26.295 -14.276 0.553 1.00 47.36 163 PRO A N 1
ATOM 1260 C CA . PRO A 1 163 ? -25.127 -13.395 0.351 1.00 47.37 163 PRO A CA 1
ATOM 1261 C C . PRO A 1 163 ? -24.705 -12.601 1.579 1.00 47.64 163 PRO A C 1
ATOM 1262 O O . PRO A 1 163 ? -23.590 -12.021 1.583 1.00 48.24 163 PRO A O 1
ATOM 1266 N N . SER A 1 164 ? -25.567 -12.580 2.598 1.00 46.56 164 SER A N 1
ATOM 1267 C CA . SER A 1 164 ? -25.297 -11.848 3.840 1.00 47.04 164 SER A CA 1
ATOM 1268 C C . SER A 1 164 ? -24.580 -12.731 4.874 1.00 47.05 164 SER A C 1
ATOM 1269 O O . SER A 1 164 ? -24.265 -12.265 5.962 1.00 46.67 164 SER A O 1
ATOM 1272 N N . MET A 1 165 ? -24.330 -13.995 4.518 1.00 47.43 165 MET A N 1
ATOM 1273 C CA . MET A 1 165 ? -23.777 -14.984 5.460 1.00 48.12 165 MET A CA 1
ATOM 1274 C C . MET A 1 165 ? -22.327 -15.317 5.155 1.00 46.08 165 MET A C 1
ATOM 1275 O O . MET A 1 165 ? -21.925 -15.304 4.005 1.00 47.17 165 MET A O 1
ATOM 1280 N N . VAL A 1 166 ? -21.531 -15.574 6.183 1.00 43.90 166 VAL A N 1
ATOM 1281 C CA . VAL A 1 166 ? -20.093 -15.719 6.018 1.00 41.78 166 VAL A CA 1
ATOM 1282 C C . VAL A 1 166 ? -19.778 -17.130 6.475 1.00 41.65 166 VAL A C 1
ATOM 1283 O O . VAL A 1 166 ? -19.983 -17.471 7.660 1.00 41.33 166 VAL A O 1
ATOM 1287 N N . CYS A 1 167 ? -19.326 -17.961 5.537 1.00 40.11 167 CYS A N 1
ATOM 1288 C CA . CYS A 1 167 ? -19.027 -19.367 5.814 1.00 39.27 167 CYS A CA 1
ATOM 1289 C C . CYS A 1 167 ? -17.580 -19.516 6.291 1.00 38.70 167 CYS A C 1
ATOM 1290 O O . CYS A 1 167 ? -16.679 -18.878 5.757 1.00 39.02 167 CYS A O 1
ATOM 1293 N N . LEU A 1 168 ? -17.361 -20.339 7.307 1.00 37.08 168 LEU A N 1
ATOM 1294 C CA . LEU A 1 168 ? -16.119 -20.269 8.063 1.00 37.72 168 LEU A CA 1
ATOM 1295 C C . LEU A 1 168 ? -15.524 -21.669 8.309 1.00 37.92 168 LEU A C 1
ATOM 1296 O O . LEU A 1 168 ? -16.253 -22.628 8.471 1.00 37.44 168 LEU A O 1
ATOM 1301 N N . ALA A 1 169 ? -14.201 -21.748 8.375 1.00 39.44 169 ALA A N 1
ATOM 1302 C CA . ALA A 1 169 ? -13.514 -22.981 8.767 1.00 40.42 169 ALA A CA 1
ATOM 1303 C C . ALA A 1 169 ? -12.268 -22.688 9.563 1.00 41.02 169 ALA A C 1
ATOM 1304 O O . ALA A 1 169 ? -11.525 -21.736 9.263 1.00 40.60 169 ALA A O 1
ATOM 1306 N N . ALA A 1 170 ? -12.076 -23.505 10.598 1.00 42.30 170 ALA A N 1
ATOM 1307 C CA . ALA A 1 170 ? -10.859 -23.545 11.417 1.00 43.40 170 ALA A CA 1
ATOM 1308 C C . ALA A 1 170 ? -9.734 -24.252 10.656 1.00 43.50 170 ALA A C 1
ATOM 1309 O O . ALA A 1 170 ? -9.954 -24.815 9.612 1.00 43.54 170 ALA A O 1
ATOM 1311 N N . ASP A 1 171 ? -8.518 -24.190 11.168 1.00 45.36 171 ASP A N 1
ATOM 1312 C CA . ASP A 1 171 ? -7.372 -24.838 10.511 1.00 46.80 171 ASP A CA 1
ATOM 1313 C C . ASP A 1 171 ? -7.407 -26.350 10.607 1.00 45.59 171 ASP A C 1
ATOM 1314 O O . ASP A 1 171 ? -6.707 -27.049 9.881 1.00 45.10 171 ASP A O 1
ATOM 1319 N N . SER A 1 172 ? -8.195 -26.841 11.542 1.00 44.87 172 SER A N 1
ATOM 1320 C CA . SER A 1 172 ? -8.257 -28.252 11.809 1.00 45.23 172 SER A CA 1
ATOM 1321 C C . SER A 1 172 ? -9.694 -28.643 11.894 1.00 44.96 172 SER A C 1
ATOM 1322 O O . SER A 1 172 ? -10.548 -27.849 12.260 1.00 44.15 172 SER A O 1
ATOM 1325 N N . LYS A 1 173 ? -9.936 -29.904 11.607 1.00 44.90 173 LYS A N 1
ATOM 1326 C CA . LYS A 1 173 ? -11.264 -30.495 11.609 1.00 45.39 173 LYS A CA 1
ATOM 1327 C C . LYS A 1 173 ? -11.927 -30.527 13.001 1.00 43.79 173 LYS A C 1
ATOM 1328 O O . LYS A 1 173 ? -13.142 -30.630 13.110 1.00 43.82 173 LYS A O 1
ATOM 1334 N N . ASP A 1 174 ? -11.131 -30.415 14.046 1.00 42.23 174 ASP A N 1
ATOM 1335 C CA . ASP A 1 174 ? -11.609 -30.633 15.406 1.00 41.97 174 ASP A CA 1
ATOM 1336 C C . ASP A 1 174 ? -11.689 -29.365 16.209 1.00 40.71 174 ASP A C 1
ATOM 1337 O O . ASP A 1 174 ? -11.659 -29.386 17.427 1.00 40.55 174 ASP A O 1
ATOM 1342 N N . GLN A 1 175 ? -11.780 -28.257 15.504 1.00 40.10 175 GLN A N 1
ATOM 1343 C CA . GLN A 1 175 ? -11.868 -26.957 16.108 1.00 40.24 175 GLN A CA 1
ATOM 1344 C C . GLN A 1 175 ? -13.094 -26.352 15.510 1.00 39.27 175 GLN A C 1
ATOM 1345 O O . GLN A 1 175 ? -13.282 -26.430 14.287 1.00 38.77 175 GLN A O 1
ATOM 1351 N N . ALA A 1 176 ? -13.960 -25.788 16.359 1.00 38.44 176 ALA A N 1
ATOM 1352 C CA . ALA A 1 176 ? -15.233 -25.168 15.902 1.00 36.95 176 ALA A CA 1
ATOM 1353 C C . ALA A 1 176 ? -15.857 -24.382 17.062 1.00 37.60 176 ALA A C 1
ATOM 1354 O O . ALA A 1 176 ? -15.717 -24.793 18.219 1.00 37.45 176 ALA A O 1
ATOM 1356 N N . PRO A 1 177 ? -16.578 -23.279 16.766 1.00 37.66 177 PRO A N 1
ATOM 1357 C CA . PRO A 1 177 ? -17.399 -22.682 17.831 1.00 37.26 177 PRO A CA 1
ATOM 1358 C C . PRO A 1 177 ? -18.474 -23.694 18.215 1.00 37.75 177 PRO A C 1
ATOM 1359 O O . PRO A 1 177 ? -18.753 -24.631 17.448 1.00 36.97 177 PRO A O 1
ATOM 1363 N N . CYS A 1 178 ? -19.037 -23.585 19.409 1.00 37.41 178 CYS A N 1
ATOM 1364 C CA . CYS A 1 178 ? -20.112 -24.521 19.756 1.00 37.66 178 CYS A CA 1
ATOM 1365 C C . CYS A 1 178 ? -21.173 -23.759 20.602 1.00 38.07 178 CYS A C 1
ATOM 1366 O O . CYS A 1 178 ? -21.143 -22.541 20.669 1.00 38.86 178 CYS A O 1
ATOM 1369 N N . LYS A 1 179 ? -22.105 -24.460 21.226 1.00 37.96 179 LYS A N 1
ATOM 1370 C CA . LYS A 1 179 ? -23.235 -23.814 21.887 1.00 38.09 179 LYS A CA 1
ATOM 1371 C C . LYS A 1 179 ? -22.775 -22.786 22.943 1.00 37.11 179 LYS A C 1
ATOM 1372 O O . LYS A 1 179 ? -21.973 -23.100 23.811 1.00 36.71 179 LYS A O 1
ATOM 1378 N N . GLY A 1 180 ? -23.291 -21.554 22.850 1.00 37.08 180 GLY A N 1
ATOM 1379 C CA . GLY A 1 180 ? -22.881 -20.455 23.723 1.00 36.05 180 GLY A CA 1
ATOM 1380 C C . GLY A 1 180 ? -22.040 -19.452 22.977 1.00 36.07 180 GLY A C 1
ATOM 1381 O O . GLY A 1 180 ? -21.784 -18.359 23.482 1.00 36.97 180 GLY A O 1
ATOM 1382 N N . ASP A 1 181 ? -21.610 -19.810 21.757 1.00 36.07 181 ASP A N 1
ATOM 1383 C CA . ASP A 1 181 ? -20.649 -19.002 21.000 1.00 35.22 181 ASP A CA 1
ATOM 1384 C C . ASP A 1 181 ? -21.318 -18.005 20.052 1.00 36.31 181 ASP A C 1
ATOM 1385 O O . ASP A 1 181 ? -20.688 -16.986 19.671 1.00 36.35 181 ASP A O 1
ATOM 1390 N N . SER A 1 182 ? -22.567 -18.296 19.655 1.00 35.60 182 SER A N 1
ATOM 1391 C CA . SER A 1 182 ? -23.358 -17.365 18.815 1.00 37.61 182 SER A CA 1
ATOM 1392 C C . SER A 1 182 ? -23.529 -15.985 19.448 1.00 37.14 182 SER A C 1
ATOM 1393 O O . SER A 1 182 ? -23.539 -15.874 20.679 1.00 37.19 182 SER A O 1
ATOM 1396 N N . GLY A 1 183 ? -23.661 -14.949 18.607 1.00 37.50 183 GLY A N 1
ATOM 1397 C CA . GLY A 1 183 ? -23.729 -13.583 19.099 1.00 38.21 183 GLY A CA 1
ATOM 1398 C C . GLY A 1 183 ? -22.387 -12.869 19.153 1.00 39.77 183 GLY A C 1
ATOM 1399 O O . GLY A 1 183 ? -22.315 -11.641 19.020 1.00 40.33 183 GLY A O 1
ATOM 1400 N N . GLY A 1 184 ? -21.322 -13.641 19.335 1.00 40.21 184 GLY A N 1
ATOM 1401 C CA . GLY A 1 184 ? -19.988 -13.102 19.458 1.00 40.62 184 GLY A CA 1
ATOM 1402 C C . GLY A 1 184 ? -19.486 -12.633 18.110 1.00 41.15 184 GLY A C 1
ATOM 1403 O O . GLY A 1 184 ? -19.958 -13.097 17.070 1.00 41.28 184 GLY A O 1
ATOM 1404 N N . PRO A 1 185 ? -18.499 -11.717 18.120 1.00 40.84 185 PRO A N 1
ATOM 1405 C CA . PRO A 1 185 ? -18.022 -11.090 16.891 1.00 40.26 185 PRO A CA 1
ATOM 1406 C C . PRO A 1 185 ? -16.976 -11.934 16.120 1.00 39.70 185 PRO A C 1
ATOM 1407 O O . PRO A 1 185 ? -16.182 -12.677 16.707 1.00 39.44 185 PRO A O 1
ATOM 1411 N N . LEU A 1 186 ? -17.032 -11.848 14.801 1.00 39.13 186 LEU A N 1
ATOM 1412 C CA . LEU A 1 186 ? -15.924 -12.297 13.964 1.00 39.37 186 LEU A CA 1
ATOM 1413 C C . LEU A 1 186 ? -15.122 -11.046 13.559 1.00 39.87 186 LEU A C 1
ATOM 1414 O O . LEU A 1 186 ? -15.694 -10.092 13.002 1.00 40.64 186 LEU A O 1
ATOM 1419 N N . VAL A 1 187 ? -13.832 -11.006 13.915 1.00 40.62 187 VAL A N 1
ATOM 1420 C CA . VAL A 1 187 ? -12.942 -9.912 13.498 1.00 41.25 187 VAL A CA 1
ATOM 1421 C C . VAL A 1 187 ? -11.935 -10.411 12.463 1.00 42.05 187 VAL A C 1
ATOM 1422 O O . VAL A 1 187 ? -11.315 -11.471 12.633 1.00 41.30 187 VAL A O 1
ATOM 1426 N N . CYS A 1 188 ? -11.791 -9.658 11.383 1.00 42.58 188 CYS A N 1
ATOM 1427 C CA . CYS A 1 188 ? -10.933 -10.076 10.275 1.00 43.69 188 CYS A CA 1
ATOM 1428 C C . CYS A 1 188 ? -9.802 -9.106 9.969 1.00 44.85 188 CYS A C 1
ATOM 1429 O O . CYS A 1 188 ? -9.846 -7.963 10.384 1.00 45.13 188 CYS A O 1
ATOM 1432 N N . GLY A 1 189 ? -8.792 -9.591 9.255 1.00 46.44 189 GLY A N 1
ATOM 1433 C CA . GLY A 1 189 ? -7.615 -8.798 8.898 1.00 48.19 189 GLY A CA 1
ATOM 1434 C C . GLY A 1 189 ? -6.651 -8.453 10.025 1.00 49.30 189 GLY A C 1
ATOM 1435 O O . GLY A 1 189 ? -6.923 -8.724 11.206 1.00 49.00 189 GLY A O 1
ATOM 1436 N N . LYS A 1 190 ? -5.524 -7.838 9.640 1.00 50.47 190 LYS A N 1
ATOM 1437 C CA . LYS A 1 190 ? -4.465 -7.389 10.559 1.00 51.53 190 LYS A CA 1
ATOM 1438 C C . LYS A 1 190 ? -5.001 -6.336 11.541 1.00 51.27 190 LYS A C 1
ATOM 1439 O O . LYS A 1 190 ? -4.624 -6.346 12.720 1.00 51.78 190 LYS A O 1
ATOM 1445 N N . GLY A 1 191 ? -5.887 -5.453 11.054 1.00 50.70 191 GLY A N 1
ATOM 1446 C CA . GLY A 1 191 ? -6.528 -4.420 11.883 1.00 49.89 191 GLY A CA 1
ATOM 1447 C C . GLY A 1 191 ? -7.631 -4.960 12.779 1.00 50.01 191 GLY A C 1
ATOM 1448 O O . GLY A 1 191 ? -8.242 -4.208 13.5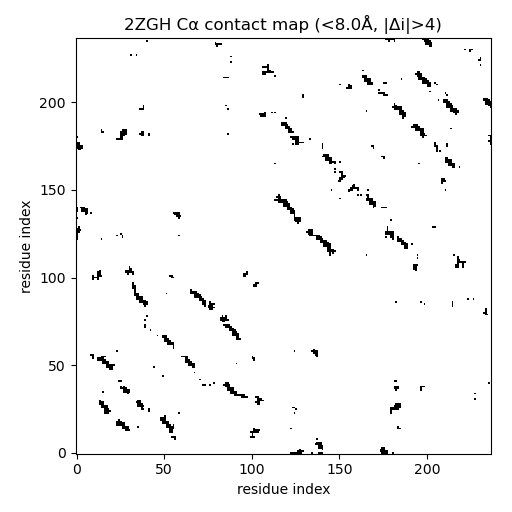47 1.00 49.96 191 GLY A O 1
ATOM 1449 N N . ARG A 1 192 ? -7.886 -6.269 12.675 1.00 49.33 192 ARG A N 1
ATOM 1450 C CA . ARG A 1 192 ? -8.900 -6.973 13.478 1.00 49.33 192 ARG A CA 1
ATOM 1451 C C . ARG A 1 192 ? -10.219 -6.206 13.509 1.00 47.76 192 ARG A C 1
ATOM 1452 O O . ARG A 1 192 ? -10.673 -5.751 14.558 1.00 48.15 192 ARG A O 1
ATOM 1460 N N . VAL A 1 193 ? -10.792 -6.054 12.314 1.00 45.77 193 VAL A N 1
ATOM 1461 C CA . VAL A 1 193 ? -11.992 -5.253 12.056 1.00 43.35 193 VAL A CA 1
ATOM 1462 C C . VAL A 1 193 ? -13.210 -6.143 12.251 1.00 41.94 193 VAL A C 1
ATOM 1463 O O . VAL A 1 193 ? -13.190 -7.317 11.876 1.00 42.17 193 VAL A O 1
ATOM 1467 N N . LEU A 1 194 ? -14.272 -5.581 12.795 1.00 39.67 194 LEU A N 1
ATOM 1468 C CA . LEU A 1 194 ? -15.501 -6.336 13.018 1.00 38.66 194 LEU A CA 1
ATOM 1469 C C . LEU A 1 194 ? -16.099 -6.706 11.679 1.00 37.47 194 LEU A C 1
ATOM 1470 O O . LEU A 1 194 ? -16.303 -5.823 10.866 1.00 37.31 194 LEU A O 1
ATOM 1475 N N . ALA A 1 195 ? -16.323 -8.000 11.428 1.00 37.09 195 ALA A N 1
ATOM 1476 C CA . ALA A 1 195 ? -16.896 -8.418 10.134 1.00 36.64 195 ALA A CA 1
ATOM 1477 C C . ALA A 1 195 ? -18.142 -9.311 10.217 1.00 36.40 195 ALA A C 1
ATOM 1478 O O . ALA A 1 195 ? -18.903 -9.439 9.245 1.00 36.69 195 ALA A O 1
ATOM 1480 N N . GLY A 1 196 ? -18.385 -9.937 11.364 1.00 36.44 196 GLY A N 1
ATOM 1481 C CA . GLY A 1 196 ? -19.568 -10.787 11.451 1.00 34.77 196 GLY A CA 1
ATOM 1482 C C . GLY A 1 196 ? -20.003 -11.046 12.875 1.00 35.11 196 GLY A C 1
ATOM 1483 O O . GLY A 1 196 ? -19.280 -10.732 13.813 1.00 34.49 196 GLY A O 1
ATOM 1484 N N . VAL A 1 197 ? -21.191 -11.626 13.019 1.00 34.33 197 VAL A N 1
ATOM 1485 C CA . VAL A 1 197 ? -21.712 -12.049 14.313 1.00 34.74 197 VAL A CA 1
ATOM 1486 C C . VAL A 1 197 ? -22.086 -13.509 14.092 1.00 35.60 197 VAL A C 1
ATOM 1487 O O . VAL A 1 197 ? -22.887 -13.869 13.191 1.00 36.82 197 VAL A O 1
ATOM 1491 N N . LEU A 1 198 ? -21.475 -14.367 14.862 1.00 36.09 198 LEU A N 1
ATOM 1492 C CA . LEU A 1 198 ? -21.763 -15.785 14.715 1.00 36.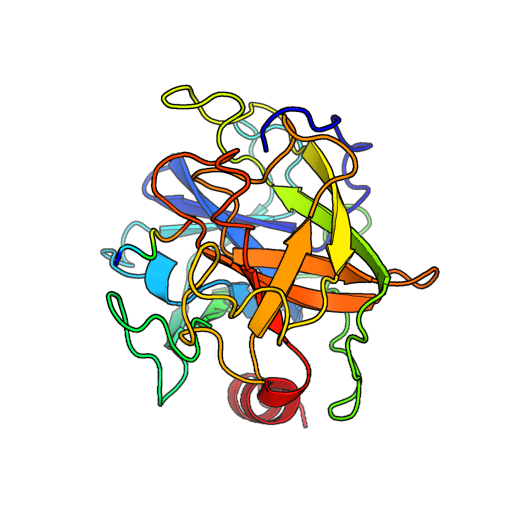82 198 LEU A CA 1
ATOM 1493 C C . LEU A 1 198 ? -23.242 -16.126 14.879 1.00 36.99 198 LEU A C 1
ATOM 1494 O O . LEU A 1 198 ? -23.918 -15.542 15.726 1.00 35.37 198 LEU A O 1
ATOM 1499 N N . SER A 1 199 ? -23.722 -17.083 14.078 1.00 36.83 199 SER A N 1
ATOM 1500 C CA . SER A 1 199 ? -25.147 -17.422 14.009 1.00 36.41 199 SER A CA 1
ATOM 1501 C C . SER A 1 199 ? -25.401 -18.902 14.335 1.00 36.80 199 SER A C 1
ATOM 1502 O O . SER A 1 199 ? -26.002 -19.223 15.357 1.00 36.49 199 SER A O 1
ATOM 1505 N N . PHE A 1 200 ? -24.914 -19.806 13.478 1.00 37.91 200 PHE A N 1
ATOM 1506 C CA . PHE A 1 200 ? -25.314 -21.223 13.492 1.00 37.57 200 PHE A CA 1
ATOM 1507 C C . PHE A 1 200 ? -24.309 -22.214 12.902 1.00 38.73 200 PHE A C 1
ATOM 1508 O O . PHE A 1 200 ? -23.404 -21.838 12.149 1.00 37.56 200 PHE A O 1
ATOM 1516 N N . SER A 1 201 ? -24.495 -23.492 13.254 1.00 39.70 201 SER A N 1
ATOM 1517 C CA . SER A 1 201 ? -23.801 -24.607 12.616 1.00 40.94 201 SER A CA 1
ATOM 1518 C C . SER A 1 201 ? -24.853 -25.716 12.438 1.00 41.76 201 SER A C 1
ATOM 1519 O O . SER A 1 201 ? -26.042 -25.410 12.222 1.00 41.99 201 SER A O 1
ATOM 1522 N N . SER A 1 202 ? -24.440 -26.987 12.549 1.00 41.43 202 SER A N 1
ATOM 1523 C CA . SER A 1 202 ? -25.399 -28.092 12.630 1.00 42.02 202 SER A CA 1
ATOM 1524 C C . SER A 1 202 ? -25.346 -28.589 14.074 1.00 41.77 202 SER A C 1
ATOM 1525 O O . SER A 1 202 ? -24.560 -28.053 14.877 1.00 41.53 202 SER A O 1
ATOM 1528 N N . ARG A 1 203 ? -26.167 -29.589 14.416 1.00 41.04 203 ARG A N 1
ATOM 1529 C CA . ARG A 1 203 ? -26.224 -30.058 15.813 1.00 40.39 203 ARG A CA 1
ATOM 1530 C C . ARG A 1 203 ? -24.831 -30.487 16.335 1.00 38.93 203 ARG A C 1
ATOM 1531 O O . ARG A 1 203 ? -24.489 -30.273 17.495 1.00 38.59 203 ARG A O 1
ATOM 1539 N N . VAL A 1 204 ? -24.008 -31.077 15.465 1.00 38.27 204 VAL A N 1
ATOM 1540 C CA . VAL A 1 204 ? -22.650 -31.454 15.870 1.00 36.19 204 VAL A CA 1
ATOM 1541 C C . VAL A 1 204 ? -21.706 -30.327 15.430 1.00 36.89 204 VAL A C 1
ATOM 1542 O O . VAL A 1 204 ? -21.608 -30.029 14.244 1.00 37.17 204 VAL A O 1
ATOM 1546 N N . CYS A 1 205 ? -20.992 -29.744 16.390 1.00 36.21 205 CYS A N 1
ATOM 1547 C CA . CYS A 1 205 ? -20.213 -28.538 16.169 1.00 37.11 205 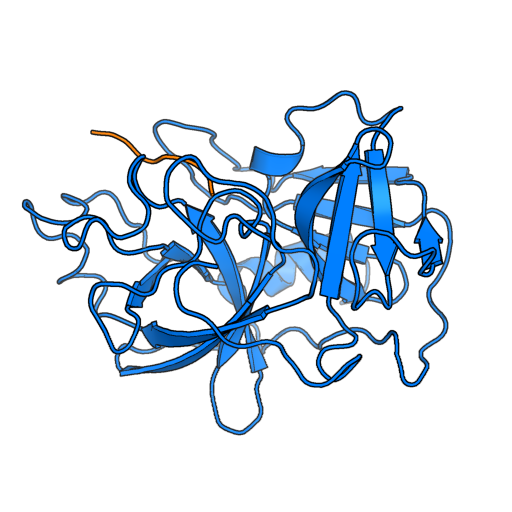CYS A CA 1
ATOM 1548 C C . CYS A 1 205 ? -19.065 -28.656 15.186 1.00 36.92 205 CYS A C 1
ATOM 1549 O O . CYS A 1 205 ? -18.843 -27.743 14.384 1.00 37.65 205 CYS A O 1
ATOM 1552 N N . THR A 1 206 ? -18.400 -29.806 15.209 1.00 36.54 206 THR A N 1
ATOM 1553 C CA . THR A 1 206 ? -17.238 -30.077 14.354 1.00 34.59 206 THR A CA 1
ATOM 1554 C C . THR A 1 206 ? -17.610 -30.849 13.063 1.00 34.44 206 THR A C 1
ATOM 1555 O O . THR A 1 206 ? -16.726 -31.318 12.380 1.00 34.31 206 THR A O 1
ATOM 1559 N N . ASP A 1 207 ? -18.902 -30.983 12.748 1.00 33.74 207 ASP A N 1
ATOM 1560 C CA . ASP A 1 207 ? -19.367 -31.610 11.503 1.00 34.61 207 ASP A CA 1
ATOM 1561 C C . ASP A 1 207 ? -18.684 -30.866 10.347 1.00 35.89 207 ASP A C 1
ATOM 1562 O O . ASP A 1 207 ? -18.976 -29.697 10.107 1.00 36.12 207 ASP A O 1
ATOM 1567 N N . ILE A 1 208 ? -17.783 -31.527 9.634 1.00 37.23 208 ILE A N 1
ATOM 1568 C CA . ILE A 1 208 ? -17.084 -30.856 8.533 1.00 39.49 208 ILE A CA 1
ATOM 1569 C C . ILE A 1 208 ? -17.984 -30.529 7.332 1.00 39.55 208 ILE A C 1
ATOM 1570 O O . ILE A 1 208 ? -17.629 -29.710 6.474 1.00 40.38 208 ILE A O 1
ATOM 1575 N N . PHE A 1 209 ? -19.135 -31.186 7.258 1.00 38.10 209 PHE A N 1
ATOM 1576 C CA . PHE A 1 209 ? -20.025 -30.935 6.145 1.00 37.52 209 PHE A CA 1
ATOM 1577 C C . PHE A 1 209 ? -21.033 -29.837 6.469 1.00 37.91 209 PHE A C 1
ATOM 1578 O O . PHE A 1 209 ? -21.878 -29.517 5.651 1.00 39.53 209 PHE A O 1
ATOM 1586 N N . LYS A 1 210 ? -20.926 -29.258 7.667 1.00 38.33 210 LYS A N 1
ATOM 1587 C CA . LYS A 1 210 ? -21.753 -28.129 8.093 1.00 38.82 210 LYS A CA 1
ATOM 1588 C C . LYS A 1 210 ? -20.894 -27.073 8.789 1.00 40.16 210 LYS A C 1
ATOM 1589 O O . LYS A 1 210 ? -20.948 -26.922 10.034 1.00 41.32 210 LYS A O 1
ATOM 1595 N N . PRO A 1 211 ? -20.122 -26.295 7.990 1.00 40.24 211 PRO A N 1
ATOM 1596 C CA . PRO A 1 211 ? -19.214 -25.332 8.569 1.00 40.01 211 PRO A CA 1
ATOM 1597 C C . PRO A 1 211 ? -20.020 -24.246 9.315 1.00 39.89 211 PRO A C 1
ATOM 1598 O O . PRO A 1 211 ? -21.188 -23.976 8.951 1.00 39.07 211 PRO A O 1
ATOM 1602 N N . PRO A 1 212 ? -19.427 -23.666 10.376 1.00 38.80 212 PRO A N 1
ATOM 1603 C CA . PRO A 1 212 ? -20.092 -22.573 11.093 1.00 38.17 212 PRO A CA 1
ATOM 1604 C C . PRO A 1 212 ? -20.307 -21.362 10.184 1.00 37.98 212 PRO A C 1
ATOM 1605 O O . PRO A 1 212 ? -19.534 -21.142 9.250 1.00 37.55 212 PRO A O 1
ATOM 1609 N N . VAL A 1 213 ? -21.355 -20.595 10.476 1.00 37.48 213 VAL A N 1
ATOM 1610 C CA . VAL A 1 213 ? -21.667 -19.395 9.738 1.00 37.98 213 VAL A CA 1
ATOM 1611 C C . VAL A 1 213 ? -22.016 -18.222 10.614 1.00 37.73 213 VAL A C 1
ATOM 1612 O O . VAL A 1 213 ? -22.653 -18.360 11.669 1.00 39.43 213 VAL A O 1
ATOM 1616 N N . ALA A 1 214 ? -21.512 -17.078 10.183 1.00 36.18 214 ALA A N 1
ATOM 1617 C CA . ALA A 1 214 ? -21.731 -15.815 10.846 1.00 36.16 214 ALA A CA 1
ATOM 1618 C C . ALA A 1 214 ? -22.521 -14.921 9.912 1.00 35.78 214 ALA A C 1
ATOM 1619 O O . ALA A 1 214 ? -22.504 -15.067 8.681 1.00 34.36 214 ALA A O 1
ATOM 1621 N N . THR A 1 215 ? -23.306 -14.046 10.508 1.00 36.72 215 THR A N 1
ATOM 1622 C CA . THR A 1 215 ? -23.973 -13.006 9.747 1.00 37.18 215 THR A CA 1
ATOM 1623 C C . THR A 1 215 ? -22.907 -11.901 9.490 1.00 37.50 215 THR A C 1
ATOM 1624 O O . THR A 1 215 ? -22.326 -11.353 10.456 1.00 36.53 215 THR A O 1
ATOM 1628 N N . ALA A 1 216 ? -22.684 -11.541 8.224 1.00 37.19 216 ALA A N 1
ATOM 1629 C CA . ALA A 1 216 ? -21.859 -10.358 7.899 1.00 37.66 216 ALA A CA 1
ATOM 1630 C C . ALA A 1 216 ? -22.439 -9.035 8.470 1.00 38.84 216 ALA A C 1
ATOM 1631 O O . ALA A 1 216 ? -23.632 -8.747 8.352 1.00 39.04 216 ALA A O 1
ATOM 1633 N N . VAL A 1 217 ? -21.582 -8.223 9.086 1.00 38.99 217 VAL A N 1
ATOM 1634 C CA . VAL A 1 217 ? -21.987 -6.970 9.678 1.00 38.37 217 VAL A CA 1
ATOM 1635 C C . VAL A 1 217 ? -22.236 -5.850 8.653 1.00 38.86 217 VAL A C 1
ATOM 1636 O O . VAL A 1 217 ? -23.164 -5.024 8.825 1.00 37.94 217 VAL A O 1
ATOM 1640 N N . ALA A 1 218 ? -21.423 -5.821 7.589 1.00 38.38 218 ALA A N 1
ATOM 1641 C CA . ALA A 1 218 ? -21.383 -4.654 6.696 1.00 37.77 218 ALA A CA 1
ATOM 1642 C C . ALA A 1 218 ? -22.746 -4.279 6.082 1.00 38.18 218 ALA A C 1
ATOM 1643 O O . ALA A 1 218 ? -23.133 -3.080 6.136 1.00 37.14 218 ALA A O 1
ATOM 1645 N N . PRO A 1 219 ? -23.523 -5.289 5.579 1.00 37.79 219 PRO A N 1
ATOM 1646 C CA . PRO A 1 219 ? -24.850 -4.941 5.006 1.00 37.50 219 PRO A CA 1
ATOM 1647 C C . PRO A 1 219 ? -25.887 -4.438 6.036 1.00 37.69 219 PRO A C 1
ATOM 1648 O O . PRO A 1 219 ? -26.995 -4.059 5.638 1.00 38.12 219 PRO A O 1
ATOM 1652 N N . TYR A 1 220 ? -25.565 -4.503 7.328 1.00 36.34 220 TYR A N 1
ATOM 1653 C CA . TYR A 1 220 ? -26.509 -4.124 8.368 1.00 37.02 220 TYR A CA 1
ATOM 1654 C C . TYR A 1 220 ? -26.105 -2.826 9.071 1.00 37.21 220 TYR A C 1
ATOM 1655 O O . TYR A 1 220 ? -26.828 -2.332 9.955 1.00 37.16 220 TYR A O 1
ATOM 1664 N N . VAL A 1 221 ? -24.951 -2.299 8.686 1.00 37.30 221 VAL A N 1
ATOM 1665 C CA . VAL A 1 221 ? -24.385 -1.117 9.314 1.00 39.22 221 VAL A CA 1
ATOM 1666 C C . VAL A 1 221 ? -25.326 0.109 9.330 1.00 39.18 221 VAL A C 1
ATOM 1667 O O . VAL A 1 221 ? -25.366 0.853 10.318 1.00 38.87 221 VAL A O 1
ATOM 1671 N N . SER A 1 222 ? -26.091 0.304 8.263 1.00 39.79 222 SER A N 1
ATOM 1672 C CA . SER A 1 222 ? -27.001 1.450 8.236 1.00 41.26 222 SER A CA 1
ATOM 1673 C C . SER A 1 222 ? -28.206 1.226 9.146 1.00 40.90 222 SER A C 1
ATOM 1674 O O . SER A 1 222 ? -28.599 2.142 9.867 1.00 41.42 222 SER A O 1
ATOM 1677 N N . TRP A 1 223 ? -28.749 -0.001 9.172 1.00 41.39 223 TRP A N 1
ATOM 1678 C CA . TRP A 1 223 ? -29.756 -0.358 10.177 1.00 40.49 223 TRP A CA 1
ATOM 1679 C C . TRP A 1 223 ? -29.209 -0.114 11.568 1.00 40.40 223 TRP A C 1
ATOM 1680 O O . TRP A 1 223 ? -29.895 0.462 12.383 1.00 40.59 223 TRP A O 1
ATOM 1691 N N . ILE A 1 224 ? -27.983 -0.565 11.833 1.00 40.35 224 ILE A N 1
ATOM 1692 C CA . ILE A 1 224 ? -27.397 -0.431 13.165 1.00 40.58 224 ILE A CA 1
ATOM 1693 C C . ILE A 1 224 ? -27.318 1.055 13.521 1.00 41.82 224 ILE A C 1
ATOM 1694 O O . ILE A 1 224 ? -27.634 1.433 14.634 1.00 41.27 224 ILE A O 1
ATOM 1699 N N . ARG A 1 225 ? -26.927 1.894 12.558 1.00 42.75 225 ARG A N 1
ATOM 1700 C CA . ARG A 1 225 ? -26.750 3.320 12.808 1.00 44.32 225 ARG A CA 1
ATOM 1701 C C . ARG A 1 225 ? -28.113 3.978 13.049 1.00 44.01 225 ARG A C 1
ATOM 1702 O O . ARG A 1 225 ? -28.251 4.803 13.947 1.00 43.96 225 ARG A O 1
ATOM 1710 N N . LYS A 1 226 ? -29.117 3.596 12.264 1.00 43.59 226 LYS A N 1
ATOM 1711 C CA . LYS A 1 226 ? -30.462 4.071 12.516 1.00 43.52 226 LYS A CA 1
ATOM 1712 C C . LYS A 1 226 ? -30.954 3.692 13.910 1.00 44.30 226 LYS A C 1
ATOM 1713 O O . LYS A 1 226 ? -31.534 4.534 14.598 1.00 44.54 226 LYS A O 1
ATOM 1719 N N . VAL A 1 227 ? -30.743 2.435 14.321 1.00 43.31 227 VAL A N 1
ATOM 1720 C CA . VAL A 1 227 ? -31.266 1.985 15.590 1.00 43.47 227 VAL A CA 1
ATOM 1721 C C . VAL A 1 227 ? -30.581 2.716 16.721 1.00 45.38 227 VAL A C 1
ATOM 1722 O O . VAL A 1 227 ? -31.277 3.286 17.542 1.00 46.38 227 VAL A O 1
ATOM 1726 N N . THR A 1 228 ? -29.241 2.726 16.732 1.00 47.29 228 THR A N 1
ATOM 1727 C CA . THR A 1 228 ? -28.420 3.399 17.753 1.00 49.65 228 THR A CA 1
ATOM 1728 C C . THR A 1 228 ? -28.528 4.935 17.737 1.00 51.63 228 THR A C 1
ATOM 1729 O O . THR A 1 228 ? -28.095 5.592 18.682 1.00 51.86 228 THR A O 1
ATOM 1733 N N . GLY A 1 229 ? -29.095 5.488 16.664 1.00 53.58 229 GLY A N 1
ATOM 1734 C CA . GLY A 1 229 ? -29.228 6.931 16.476 1.00 56.28 229 GLY A CA 1
ATOM 1735 C C . GLY A 1 229 ? -27.904 7.652 16.262 1.00 58.07 229 GLY A C 1
ATOM 1736 O O . GLY A 1 229 ? -27.759 8.842 16.588 1.00 58.14 229 GLY A O 1
ATOM 1737 N N . ARG A 1 230 ? -26.922 6.939 15.732 1.00 58.99 230 ARG A N 1
ATOM 1738 C CA . ARG A 1 230 ? -25.634 7.546 15.521 1.00 60.58 230 ARG A CA 1
ATOM 1739 C C . ARG A 1 230 ? -25.281 7.348 14.063 1.00 61.32 230 ARG A C 1
ATOM 1740 O O . ARG A 1 230 ? -24.705 6.325 13.691 1.00 61.19 230 ARG A O 1
ATOM 1748 N N . SER A 1 231 ? -25.658 8.331 13.242 1.00 62.20 231 SER A N 1
ATOM 1749 C CA . SER A 1 231 ? -25.530 8.257 11.770 1.00 63.30 231 SER A CA 1
ATOM 1750 C C . SER A 1 231 ? -24.124 7.954 11.204 1.00 63.42 231 SER A C 1
ATOM 1751 O O . SER A 1 231 ? -23.992 7.620 10.018 1.00 63.75 231 SER A O 1
ATOM 1754 N N . SER B 2 2 ? -32.106 -28.896 5.497 1.00 61.12 2 SER B N 1
ATOM 1755 C CA . SER B 2 2 ? -32.051 -29.922 6.587 1.00 60.93 2 SER B CA 1
ATOM 1756 C C . SER B 2 2 ? -32.113 -29.280 7.996 1.00 59.92 2 SER B C 1
ATOM 1757 O O . SER B 2 2 ? -33.215 -29.074 8.531 1.00 61.15 2 SER B O 1
ATOM 1760 N N . GLY B 2 3 ? -30.953 -28.950 8.578 1.00 57.77 3 GLY B N 1
ATOM 1761 C CA . GLY B 2 3 ? -30.880 -28.549 9.982 1.00 54.27 3 GLY B CA 1
ATOM 1762 C C . GLY B 2 3 ? -29.850 -27.480 10.325 1.00 51.92 3 GLY B C 1
ATOM 1763 O O . GLY B 2 3 ? -28.718 -27.791 10.658 1.00 51.73 3 GLY B O 1
ATOM 1764 N N . LYS B 2 4 ? -30.257 -26.215 10.239 1.00 49.38 4 LYS B N 1
ATOM 1765 C CA . LYS B 2 4 ? -29.552 -25.118 10.898 1.00 46.85 4 LYS B CA 1
ATOM 1766 C C . LYS B 2 4 ? -29.813 -25.177 12.395 1.00 44.81 4 LYS B C 1
ATOM 1767 O O . LYS B 2 4 ? -30.957 -25.183 12.818 1.00 44.64 4 LYS B O 1
ATOM 1773 N N . VAL B 2 5 ? -28.747 -25.234 13.182 1.00 42.75 5 VAL B N 1
ATOM 1774 C CA . VAL B 2 5 ? -28.851 -25.276 14.623 1.00 41.28 5 VAL B CA 1
ATOM 1775 C C . VAL B 2 5 ? -28.151 -24.048 15.151 1.00 41.69 5 VAL B C 1
ATOM 1776 O O . VAL B 2 5 ? -26.937 -23.899 14.994 1.00 40.76 5 VAL B O 1
ATOM 1780 N N . PRO B 2 6 ? -28.925 -23.139 15.773 1.00 42.18 6 PRO B N 1
ATOM 1781 C CA . PRO B 2 6 ? -28.332 -21.927 16.332 1.00 41.75 6 PRO B CA 1
ATOM 1782 C C . PRO B 2 6 ? -27.165 -22.282 17.266 1.00 41.76 6 PRO B C 1
ATOM 1783 O O . PRO B 2 6 ? -27.272 -23.210 18.050 1.00 42.44 6 PRO B O 1
ATOM 1787 N N . LEU B 2 7 ? -26.035 -21.594 17.136 1.00 41.16 7 LEU B N 1
ATOM 1788 C CA . LEU B 2 7 ? -24.944 -21.760 18.100 1.00 40.72 7 LEU B CA 1
ATOM 1789 C C . LEU B 2 7 ? -25.239 -21.116 19.451 1.00 41.28 7 LEU B C 1
ATOM 1790 O O . LEU B 2 7 ? -24.289 -20.948 20.246 1.00 41.30 7 LEU B O 1
#